Protein AF-A0A2W2DXK2-F1 (afdb_monomer)

Organism: NCBI:txid2070368

Mean predicted aligned error: 13.85 Å

Structure (mmCIF, N/CA/C/O backbone):
data_AF-A0A2W2DXK2-F1
#
_entry.id   AF-A0A2W2DXK2-F1
#
loop_
_atom_site.group_PDB
_atom_site.id
_atom_site.type_symbol
_atom_site.label_atom_id
_atom_site.label_alt_id
_atom_site.label_comp_id
_atom_site.label_asym_id
_atom_site.label_entity_id
_atom_site.label_seq_id
_atom_site.pdbx_PDB_ins_code
_atom_site.Cartn_x
_atom_site.Cartn_y
_atom_site.Cartn_z
_atom_site.occupancy
_atom_site.B_iso_or_equiv
_atom_site.auth_seq_id
_atom_site.auth_comp_id
_atom_site.auth_asym_id
_atom_site.auth_atom_id
_atom_site.pdbx_PDB_model_num
ATOM 1 N N . MET A 1 1 ? -18.469 -5.865 4.710 1.00 78.88 1 MET A N 1
ATOM 2 C CA . MET A 1 1 ? -17.989 -5.352 3.405 1.00 78.88 1 MET A CA 1
ATOM 3 C C . MET A 1 1 ? -17.773 -3.838 3.400 1.00 78.88 1 MET A C 1
ATOM 5 O O . MET A 1 1 ? -16.626 -3.450 3.273 1.00 78.88 1 MET A O 1
ATOM 9 N N . LYS A 1 2 ? -18.793 -2.983 3.604 1.00 86.19 2 LYS A N 1
ATOM 10 C CA . LYS A 1 2 ? -18.626 -1.506 3.572 1.00 86.19 2 LYS A CA 1
ATOM 11 C C . LYS A 1 2 ? -17.483 -0.969 4.450 1.00 86.19 2 LYS A C 1
ATOM 13 O O . LYS A 1 2 ? -16.726 -0.126 3.997 1.00 86.19 2 LYS A O 1
ATOM 18 N N . ALA A 1 3 ? -17.338 -1.491 5.671 1.00 87.50 3 ALA A N 1
ATOM 19 C CA . ALA A 1 3 ? -16.251 -1.097 6.571 1.00 87.50 3 ALA A CA 1
ATOM 20 C C . ALA A 1 3 ? -14.860 -1.428 6.002 1.00 87.50 3 ALA A C 1
ATOM 22 O O . ALA A 1 3 ? -13.977 -0.585 6.029 1.00 87.50 3 ALA A O 1
ATOM 23 N N . MET A 1 4 ? -14.683 -2.625 5.436 1.00 91.44 4 MET A N 1
ATOM 24 C CA . MET A 1 4 ? -13.404 -3.035 4.847 1.00 91.44 4 MET A CA 1
ATOM 25 C C . MET A 1 4 ? -13.065 -2.221 3.598 1.00 91.44 4 MET A C 1
ATOM 27 O O . MET A 1 4 ? -11.918 -1.841 3.432 1.00 91.44 4 MET A O 1
ATOM 31 N N . VAL A 1 5 ? -14.061 -1.878 2.773 1.00 90.38 5 VAL A N 1
ATOM 32 C CA . VAL A 1 5 ? -13.870 -0.967 1.630 1.00 90.38 5 VAL A CA 1
ATOM 33 C C . VAL A 1 5 ? -13.344 0.393 2.093 1.00 90.38 5 VAL A C 1
ATOM 35 O O . VAL A 1 5 ? -12.330 0.850 1.581 1.00 90.38 5 VAL A O 1
ATOM 38 N N . ALA A 1 6 ? -13.969 0.990 3.113 1.00 90.19 6 ALA A N 1
ATOM 39 C CA . ALA A 1 6 ? -13.520 2.272 3.656 1.00 90.19 6 ALA A CA 1
ATOM 40 C C . ALA A 1 6 ? -12.084 2.209 4.209 1.00 90.19 6 ALA A C 1
ATOM 42 O O . ALA A 1 6 ? -11.334 3.174 4.096 1.00 90.19 6 ALA A O 1
ATOM 43 N N . LEU A 1 7 ? -11.683 1.071 4.789 1.00 91.25 7 LEU A N 1
ATOM 44 C CA . LEU A 1 7 ? -10.316 0.880 5.278 1.00 91.25 7 LEU A CA 1
ATOM 45 C C . LEU A 1 7 ? -9.295 0.826 4.137 1.00 91.25 7 LEU A C 1
ATOM 47 O O . LEU A 1 7 ? -8.224 1.407 4.282 1.00 91.25 7 LEU A O 1
ATOM 51 N N . VAL A 1 8 ? -9.611 0.177 3.011 1.00 90.44 8 VAL A N 1
ATOM 52 C CA . VAL A 1 8 ? -8.710 0.170 1.843 1.00 90.44 8 VAL A CA 1
ATOM 53 C C . VAL A 1 8 ? -8.607 1.549 1.224 1.00 90.44 8 VAL A C 1
ATOM 55 O O . VAL A 1 8 ? -7.510 1.985 0.907 1.00 90.44 8 VAL A O 1
ATOM 58 N N . GLU A 1 9 ? -9.722 2.265 1.093 1.00 88.81 9 GLU A N 1
ATOM 59 C CA . GLU A 1 9 ? -9.701 3.633 0.571 1.00 88.81 9 GLU A CA 1
ATOM 60 C C . GLU A 1 9 ? -8.833 4.550 1.431 1.00 88.81 9 GLU A C 1
ATOM 62 O O . GLU A 1 9 ? -8.005 5.280 0.897 1.00 88.81 9 GLU A O 1
ATOM 67 N N . ALA A 1 10 ? -8.962 4.453 2.756 1.00 89.44 10 ALA A N 1
ATOM 68 C CA . ALA A 1 10 ? -8.115 5.200 3.676 1.00 89.44 10 ALA A CA 1
ATOM 69 C C . ALA A 1 10 ? -6.639 4.780 3.577 1.00 89.44 10 ALA A C 1
ATOM 71 O O . ALA A 1 10 ? -5.751 5.621 3.686 1.00 89.44 10 ALA A O 1
ATOM 72 N N . PHE A 1 11 ? -6.352 3.490 3.375 1.00 88.12 11 PHE A N 1
ATOM 73 C CA . PHE A 1 11 ? -4.984 3.008 3.166 1.00 88.12 11 PHE A CA 1
ATOM 74 C C . PHE A 1 11 ? -4.378 3.580 1.884 1.00 88.12 11 PHE A C 1
ATOM 76 O O . PHE A 1 11 ? -3.260 4.089 1.900 1.00 88.12 11 PHE A O 1
ATOM 83 N N . GLU A 1 12 ? -5.132 3.545 0.792 1.00 85.12 12 GLU A N 1
ATOM 84 C CA . GLU A 1 12 ? -4.734 4.108 -0.494 1.00 85.12 12 GLU A CA 1
ATOM 85 C C . GLU A 1 12 ? -4.498 5.615 -0.392 1.00 85.12 12 GLU A C 1
ATOM 87 O O . GLU A 1 12 ? -3.461 6.100 -0.829 1.00 85.12 12 GLU A O 1
ATOM 92 N N . GLU A 1 13 ? -5.397 6.352 0.260 1.00 83.75 13 GLU A N 1
ATOM 93 C CA . GLU A 1 13 ? -5.249 7.793 0.478 1.00 83.75 13 GLU A CA 1
ATOM 94 C C . GLU A 1 13 ? -4.004 8.139 1.312 1.00 83.75 13 GLU A C 1
ATOM 96 O O . GLU A 1 13 ? -3.296 9.095 1.000 1.00 83.75 13 GLU A O 1
ATOM 101 N N . LEU A 1 14 ? -3.705 7.350 2.349 1.00 80.94 14 LEU A N 1
ATOM 102 C CA . LEU A 1 14 ? -2.564 7.595 3.235 1.00 80.94 14 LEU A CA 1
ATOM 103 C C . LEU A 1 14 ? -1.217 7.214 2.610 1.00 80.94 14 LEU A C 1
ATOM 105 O O . LEU A 1 14 ? -0.213 7.881 2.862 1.00 80.94 14 LEU A O 1
ATOM 109 N N . PHE A 1 15 ? -1.165 6.123 1.840 1.00 77.75 15 PHE A N 1
ATOM 110 C CA . PHE A 1 15 ? 0.101 5.527 1.400 1.00 77.75 15 PHE A CA 1
ATOM 111 C C . PHE A 1 15 ? 0.376 5.651 -0.098 1.00 77.75 15 PHE A C 1
ATOM 113 O O . PHE A 1 15 ? 1.537 5.510 -0.508 1.00 77.75 15 PHE A O 1
ATOM 120 N N . GLN A 1 16 ? -0.626 5.951 -0.929 1.00 71.94 16 GLN A N 1
ATOM 121 C CA . GLN A 1 16 ? -0.376 6.260 -2.330 1.00 71.94 16 GLN A CA 1
ATOM 122 C C . GLN A 1 16 ? -0.007 7.729 -2.507 1.00 71.94 16 GLN A C 1
ATOM 124 O O . GLN A 1 16 ? -0.836 8.635 -2.526 1.00 71.94 16 GLN A O 1
ATOM 129 N N . VAL A 1 17 ? 1.282 7.960 -2.744 1.00 61.88 17 VAL A N 1
ATOM 130 C CA . VAL A 1 17 ? 1.757 9.233 -3.283 1.00 61.88 17 VAL A CA 1
ATOM 131 C C . VAL A 1 17 ? 1.298 9.316 -4.735 1.00 61.88 17 VAL A C 1
ATOM 133 O O . VAL A 1 17 ? 1.930 8.733 -5.622 1.00 61.88 17 VAL A O 1
ATOM 136 N N . SER A 1 18 ? 0.191 10.021 -4.975 1.00 55.19 18 SER A N 1
ATOM 137 C CA . SER A 1 18 ? -0.296 10.253 -6.331 1.00 55.19 18 SER A CA 1
ATOM 138 C C . SER A 1 18 ? 0.810 10.912 -7.166 1.00 55.19 18 SER A C 1
ATOM 140 O O . SER A 1 18 ? 1.285 11.995 -6.817 1.00 55.19 18 SER A O 1
ATOM 142 N N . PRO A 1 19 ? 1.233 10.306 -8.290 1.00 50.72 19 PRO A N 1
ATOM 143 C CA . PRO A 1 19 ? 2.256 10.884 -9.162 1.00 50.72 19 PRO A CA 1
ATOM 144 C C . PRO A 1 19 ? 1.788 12.188 -9.829 1.00 50.72 19 PRO A C 1
ATOM 146 O O . PRO A 1 19 ? 2.614 12.949 -10.336 1.00 50.72 19 PRO A O 1
ATOM 149 N N . LEU A 1 20 ? 0.474 12.443 -9.832 1.00 51.69 20 LEU A N 1
ATOM 150 C CA . LEU A 1 20 ? -0.142 13.655 -10.371 1.00 51.69 20 LEU A CA 1
ATOM 151 C C . LEU A 1 20 ? -0.038 14.843 -9.407 1.00 51.69 20 LEU A C 1
ATOM 153 O O . LEU A 1 20 ? -0.058 15.988 -9.853 1.00 51.69 20 LEU A O 1
ATOM 157 N N . ASP A 1 21 ? 0.133 14.586 -8.111 1.00 56.03 21 ASP A N 1
ATOM 158 C CA . ASP A 1 21 ? 0.317 15.623 -7.101 1.00 56.03 21 ASP A CA 1
ATOM 159 C C . ASP A 1 21 ? 1.815 15.886 -6.886 1.00 56.03 21 ASP A C 1
ATOM 161 O O . ASP A 1 21 ? 2.441 15.442 -5.922 1.00 56.03 21 ASP A O 1
ATOM 165 N N . ARG A 1 22 ? 2.426 16.566 -7.865 1.00 52.00 22 ARG A N 1
ATOM 166 C CA . ARG A 1 22 ? 3.878 16.819 -7.908 1.00 52.00 22 ARG A CA 1
ATOM 167 C C . ARG A 1 22 ? 4.408 17.559 -6.678 1.00 52.00 22 ARG A C 1
ATOM 169 O O . ARG A 1 22 ? 5.544 17.295 -6.277 1.00 52.00 22 ARG A O 1
ATOM 176 N N . ASP A 1 23 ? 3.613 18.450 -6.093 1.00 54.62 23 ASP A N 1
ATOM 177 C CA . ASP A 1 23 ? 4.034 19.284 -4.966 1.00 54.62 23 ASP A CA 1
ATOM 178 C C . ASP A 1 23 ? 4.044 18.499 -3.649 1.00 54.62 23 ASP A C 1
ATOM 180 O O . ASP A 1 23 ? 5.006 18.614 -2.880 1.00 54.62 23 ASP A O 1
ATOM 184 N N . ASN A 1 24 ? 3.054 17.628 -3.418 1.00 54.84 24 ASN A N 1
ATOM 185 C CA . ASN A 1 24 ? 3.071 16.703 -2.280 1.00 54.84 24 ASN A CA 1
ATOM 186 C C . ASN A 1 24 ? 4.053 15.545 -2.492 1.00 54.84 24 ASN A C 1
ATOM 188 O O . ASN A 1 24 ? 4.746 15.133 -1.557 1.00 54.84 24 ASN A O 1
ATOM 192 N N . ALA A 1 25 ? 4.216 15.077 -3.732 1.00 54.78 25 ALA A N 1
ATOM 193 C CA . ALA A 1 25 ? 5.178 14.033 -4.055 1.00 54.78 25 ALA A CA 1
ATOM 194 C C . ALA A 1 25 ? 6.623 14.450 -3.752 1.00 54.78 25 ALA A C 1
ATOM 196 O O . ALA A 1 25 ? 7.449 13.598 -3.454 1.00 54.78 25 ALA A O 1
ATOM 197 N N . LEU A 1 26 ? 6.987 15.733 -3.823 1.00 54.59 26 LEU A N 1
ATOM 198 C CA . LEU A 1 26 ? 8.343 16.195 -3.483 1.00 54.59 26 LEU A CA 1
ATOM 199 C C . LEU A 1 26 ? 8.630 16.246 -1.976 1.00 54.59 26 LEU A C 1
ATOM 201 O O . LEU A 1 26 ? 9.800 16.257 -1.604 1.00 54.59 26 LEU A O 1
ATOM 205 N N . LYS A 1 27 ? 7.599 16.260 -1.126 1.00 62.06 27 LYS A N 1
ATOM 206 C CA . LYS A 1 27 ? 7.730 16.451 0.330 1.00 62.06 27 LYS A CA 1
ATOM 207 C C . LYS A 1 27 ? 7.378 15.212 1.153 1.00 62.06 27 LYS A C 1
ATOM 209 O O . LYS A 1 27 ? 7.628 15.199 2.353 1.00 62.06 27 LYS A O 1
ATOM 214 N N . SER A 1 28 ? 6.801 14.188 0.529 1.00 69.81 28 SER A N 1
ATOM 215 C CA . SER A 1 28 ? 6.379 12.976 1.230 1.00 69.81 28 SER A CA 1
ATOM 216 C C . SER A 1 28 ? 7.566 12.142 1.717 1.00 69.81 28 SER A C 1
ATOM 218 O O . SER A 1 28 ? 8.479 11.825 0.950 1.00 69.81 28 SER A O 1
ATOM 220 N N . VAL A 1 29 ? 7.484 11.694 2.973 1.00 72.75 29 VAL A N 1
ATOM 221 C CA . VAL A 1 29 ? 8.394 10.706 3.585 1.00 72.75 29 VAL A CA 1
ATOM 222 C C . VAL A 1 29 ? 8.445 9.403 2.786 1.00 72.75 29 VAL A C 1
ATOM 224 O O . VAL A 1 29 ? 9.449 8.700 2.779 1.00 72.75 29 VAL A O 1
ATOM 227 N N . LEU A 1 30 ? 7.356 9.081 2.085 1.00 76.62 30 LEU A N 1
ATOM 228 C CA . LEU A 1 30 ? 7.179 7.827 1.358 1.00 76.62 30 LEU A CA 1
ATOM 229 C C . LEU A 1 30 ? 7.800 7.860 -0.048 1.00 76.62 30 LEU A C 1
ATOM 231 O O . LEU A 1 30 ? 7.693 6.893 -0.812 1.00 76.62 30 LEU A O 1
ATOM 235 N N . ARG A 1 31 ? 8.458 8.956 -0.439 1.00 72.56 31 ARG A N 1
ATOM 236 C CA . ARG A 1 31 ? 9.106 9.025 -1.747 1.00 72.56 31 ARG A CA 1
ATOM 237 C C . ARG A 1 31 ? 10.500 8.407 -1.725 1.00 72.56 31 ARG A C 1
ATOM 239 O O . ARG A 1 31 ? 11.453 8.974 -1.207 1.00 72.56 31 ARG A O 1
ATOM 246 N N . LEU A 1 32 ? 10.633 7.291 -2.436 1.00 70.75 32 LEU A N 1
ATOM 247 C CA . LEU A 1 32 ? 11.898 6.604 -2.696 1.00 70.75 32 LEU A CA 1
ATOM 248 C C . LEU A 1 32 ? 12.291 6.775 -4.171 1.00 70.75 32 LEU A C 1
ATOM 250 O O . LEU A 1 32 ? 12.232 5.835 -4.962 1.00 70.75 32 LEU A O 1
ATOM 254 N N . GLY A 1 33 ? 12.642 8.006 -4.553 1.00 69.38 33 GLY A N 1
ATOM 255 C CA . GLY A 1 33 ? 13.015 8.338 -5.933 1.00 69.38 33 GLY A CA 1
ATOM 256 C C . GLY A 1 33 ? 11.817 8.452 -6.891 1.00 69.38 33 GLY A C 1
ATOM 257 O O . GLY A 1 33 ? 10.723 8.837 -6.465 1.00 69.38 33 GLY A O 1
ATOM 258 N N . PRO A 1 34 ? 12.013 8.223 -8.204 1.00 69.00 34 PRO A N 1
ATOM 259 C CA . PRO A 1 34 ? 10.922 8.152 -9.173 1.00 69.00 34 PRO A CA 1
ATOM 260 C C . PRO A 1 34 ? 10.006 6.955 -8.876 1.00 69.00 34 PRO A C 1
ATOM 262 O O . PRO A 1 34 ? 10.475 5.823 -8.753 1.00 69.00 34 PRO A O 1
ATOM 265 N N . THR A 1 35 ? 8.698 7.199 -8.775 1.00 67.31 35 THR A N 1
ATOM 266 C CA . THR A 1 35 ? 7.702 6.126 -8.667 1.00 67.31 35 THR A CA 1
ATOM 267 C C . THR A 1 35 ? 7.481 5.513 -10.041 1.00 67.31 35 THR A C 1
ATOM 269 O O . THR A 1 35 ? 7.128 6.223 -10.983 1.00 67.31 35 THR A O 1
ATOM 272 N N . ILE A 1 36 ? 7.655 4.199 -10.148 1.00 67.31 36 ILE A N 1
ATOM 273 C CA . ILE A 1 36 ? 7.255 3.451 -11.337 1.00 67.31 36 ILE A CA 1
ATOM 274 C C . ILE A 1 36 ? 5.739 3.247 -11.245 1.00 67.31 36 ILE A C 1
ATOM 276 O O . ILE A 1 36 ? 5.258 2.557 -10.352 1.00 67.31 36 ILE A O 1
ATOM 280 N N . THR A 1 37 ? 4.979 3.909 -12.116 1.00 62.16 37 THR A N 1
ATOM 281 C CA . THR A 1 37 ? 3.503 3.918 -12.065 1.00 62.16 37 THR A CA 1
ATOM 282 C C . THR A 1 37 ? 2.871 2.760 -12.822 1.00 62.16 37 THR A C 1
ATOM 284 O O . THR A 1 37 ? 1.750 2.361 -12.534 1.00 62.16 37 THR A O 1
ATOM 287 N N . SER A 1 38 ? 3.580 2.235 -13.812 1.00 63.03 38 SER A N 1
ATOM 288 C CA . SER A 1 38 ? 3.139 1.112 -14.625 1.00 63.03 38 SER A CA 1
ATOM 289 C C . SER A 1 38 ? 4.369 0.382 -15.147 1.00 63.03 38 SER A C 1
ATOM 291 O O . SER A 1 38 ? 5.296 1.059 -15.613 1.00 63.03 38 SER A O 1
ATOM 293 N N . PRO A 1 39 ? 4.394 -0.960 -15.118 1.00 65.56 39 PRO A N 1
ATOM 294 C CA . PRO A 1 39 ? 5.440 -1.695 -15.801 1.00 65.56 39 PRO A CA 1
ATOM 295 C C . PRO A 1 39 ? 5.338 -1.395 -17.298 1.00 65.56 39 PRO A C 1
ATOM 297 O O . PRO A 1 39 ? 4.244 -1.383 -17.869 1.00 65.56 39 PRO A O 1
ATOM 300 N N . LEU A 1 40 ? 6.475 -1.111 -17.931 1.00 68.69 40 LEU A N 1
ATOM 301 C CA . LEU A 1 40 ? 6.518 -0.999 -19.384 1.00 68.69 40 LEU A CA 1
ATOM 302 C C . LEU A 1 40 ? 6.247 -2.379 -19.978 1.00 68.69 40 LEU A C 1
ATOM 304 O O . LEU A 1 40 ? 6.808 -3.377 -19.525 1.00 68.69 40 LEU A O 1
ATOM 308 N N . ARG A 1 41 ? 5.401 -2.441 -21.003 1.00 70.56 41 ARG A N 1
ATOM 309 C CA . ARG A 1 41 ? 5.134 -3.699 -21.705 1.00 70.56 41 ARG A CA 1
ATOM 310 C C . ARG A 1 41 ? 6.343 -4.077 -22.554 1.00 70.56 41 ARG A C 1
ATOM 312 O O . ARG A 1 41 ? 7.013 -3.200 -23.099 1.00 70.56 41 ARG A O 1
ATOM 319 N N . ASP A 1 42 ? 6.559 -5.373 -22.770 1.00 66.38 42 ASP A N 1
ATOM 320 C CA . ASP A 1 42 ? 7.682 -5.892 -23.568 1.00 66.38 42 ASP A CA 1
ATOM 321 C C . ASP A 1 42 ? 7.876 -5.157 -24.906 1.00 66.38 42 ASP A C 1
ATOM 323 O O . ASP A 1 42 ? 8.987 -4.780 -25.275 1.00 66.38 42 ASP A O 1
ATOM 327 N N . GLY A 1 43 ? 6.779 -4.894 -25.624 1.00 65.00 43 GLY A N 1
ATOM 328 C CA . GLY A 1 43 ? 6.813 -4.192 -26.909 1.00 65.00 43 GLY A CA 1
ATOM 329 C C . GLY A 1 43 ? 7.196 -2.709 -26.816 1.00 65.00 43 GLY A C 1
ATOM 330 O O . GLY A 1 43 ? 7.745 -2.161 -27.770 1.00 65.00 43 GLY A O 1
ATOM 331 N N . GLU A 1 44 ? 6.932 -2.055 -25.685 1.00 66.94 44 GLU A N 1
ATOM 332 C CA . GLU A 1 44 ? 7.326 -0.664 -25.427 1.00 66.94 44 GLU A CA 1
ATOM 333 C C . GLU A 1 44 ? 8.819 -0.587 -25.106 1.00 66.94 44 GLU A C 1
ATOM 335 O O . GLU A 1 44 ? 9.529 0.244 -25.670 1.00 66.94 44 GLU A O 1
ATOM 340 N N . ILE A 1 45 ? 9.312 -1.522 -24.289 1.00 69.38 45 ILE A N 1
ATOM 341 C CA . ILE A 1 45 ? 10.737 -1.662 -23.965 1.00 69.38 45 ILE A CA 1
ATOM 342 C C . ILE A 1 45 ? 11.537 -1.958 -25.240 1.00 69.38 45 ILE A C 1
ATOM 344 O O . ILE A 1 45 ? 12.531 -1.288 -25.520 1.00 69.38 45 ILE A O 1
ATOM 348 N N . ALA A 1 46 ? 11.071 -2.905 -26.060 1.00 66.75 46 ALA A N 1
ATOM 349 C CA . ALA A 1 46 ? 11.728 -3.264 -27.314 1.00 66.75 46 ALA A CA 1
ATOM 350 C C . ALA A 1 46 ? 11.814 -2.082 -28.297 1.00 66.75 46 ALA A C 1
ATOM 352 O O . ALA A 1 46 ? 12.832 -1.921 -28.966 1.00 66.75 46 ALA A O 1
ATOM 353 N N . ARG A 1 47 ? 10.784 -1.226 -28.358 1.00 68.19 47 ARG A N 1
ATOM 354 C CA . ARG A 1 47 ? 10.771 -0.022 -29.209 1.00 68.19 47 ARG A CA 1
ATOM 355 C C . ARG A 1 47 ? 11.738 1.066 -28.748 1.00 68.19 47 ARG A C 1
ATOM 357 O O . ARG A 1 47 ? 12.290 1.764 -29.590 1.00 68.19 47 ARG A O 1
ATOM 364 N N . VAL A 1 48 ? 11.925 1.232 -27.437 1.00 72.25 48 VAL A N 1
ATOM 365 C CA . VAL A 1 48 ? 12.883 2.208 -26.885 1.00 72.25 48 VAL A CA 1
ATOM 366 C C . VAL A 1 48 ? 14.319 1.730 -27.079 1.00 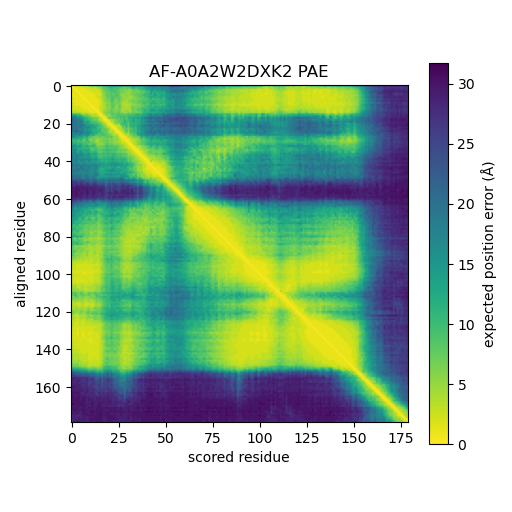72.25 48 VAL A C 1
ATOM 368 O O . VAL A 1 48 ? 15.189 2.526 -27.422 1.00 72.25 48 VAL A O 1
ATOM 371 N N . LEU A 1 49 ? 14.569 0.433 -26.884 1.00 70.31 49 LEU A N 1
ATOM 372 C CA . LEU A 1 49 ? 15.899 -0.149 -27.060 1.00 70.31 49 LEU A CA 1
ATOM 373 C C . LEU A 1 49 ? 16.323 -0.223 -28.534 1.00 70.31 49 LEU A C 1
ATOM 375 O O . LEU A 1 49 ? 17.520 -0.178 -28.814 1.00 70.31 49 LEU A O 1
ATOM 379 N N . TYR A 1 50 ? 15.364 -0.319 -29.462 1.00 69.25 50 TYR A N 1
ATOM 380 C CA . TYR A 1 50 ? 15.621 -0.470 -30.895 1.00 69.25 50 TYR A CA 1
ATOM 381 C C . TYR A 1 50 ? 14.672 0.417 -31.727 1.00 69.25 50 TYR A C 1
ATOM 383 O O . TYR A 1 50 ? 13.560 -0.007 -32.061 1.00 69.25 50 TYR A O 1
ATOM 391 N N . PRO A 1 51 ? 15.091 1.650 -32.073 1.00 63.66 51 PRO A N 1
ATOM 392 C CA . PRO A 1 51 ? 14.332 2.542 -32.942 1.00 63.66 51 PRO A CA 1
ATOM 393 C C . PRO A 1 51 ? 14.133 1.932 -34.343 1.00 63.66 51 PRO A C 1
ATOM 395 O O . PRO A 1 51 ? 14.993 1.199 -34.831 1.00 63.66 51 PRO A O 1
ATOM 398 N N . PRO A 1 52 ? 13.029 2.254 -35.038 1.00 60.12 52 PRO A N 1
ATOM 399 C CA . PRO A 1 52 ? 12.654 1.629 -36.311 1.00 60.12 52 PRO A CA 1
ATOM 400 C C . PRO A 1 52 ? 13.613 1.884 -37.491 1.00 60.12 52 PRO A C 1
ATOM 402 O O . PRO A 1 52 ? 13.420 1.291 -38.548 1.00 60.12 52 PRO A O 1
ATOM 405 N N . GLU A 1 53 ? 14.633 2.732 -37.344 1.00 61.16 53 GLU A N 1
ATOM 406 C CA . GLU A 1 53 ? 15.612 3.013 -38.406 1.00 61.16 53 GLU A CA 1
ATOM 407 C C . GLU A 1 53 ? 16.624 1.865 -38.615 1.00 61.16 53 GLU A C 1
ATOM 409 O O . GLU A 1 53 ? 17.185 1.730 -39.700 1.00 61.16 53 GLU A O 1
ATOM 414 N N . ASP A 1 54 ? 16.779 0.961 -37.640 1.00 57.53 54 ASP A N 1
ATOM 415 C CA . ASP A 1 54 ? 17.693 -0.193 -37.700 1.00 57.53 54 ASP A CA 1
ATOM 416 C C . ASP A 1 54 ? 17.036 -1.472 -38.292 1.00 57.53 54 ASP A C 1
ATOM 418 O O . ASP A 1 54 ? 17.237 -2.594 -37.814 1.00 57.53 54 ASP A O 1
ATOM 422 N N . ASP A 1 55 ? 16.257 -1.345 -39.377 1.00 53.03 55 ASP A N 1
ATOM 423 C CA . ASP A 1 55 ? 15.471 -2.440 -40.004 1.00 53.03 55 ASP A CA 1
ATOM 424 C C . ASP A 1 55 ? 16.332 -3.531 -40.706 1.00 53.03 55 ASP A C 1
ATOM 426 O O . ASP A 1 55 ? 15.824 -4.467 -41.328 1.00 53.03 55 ASP A O 1
ATOM 430 N N . HIS A 1 56 ? 17.665 -3.487 -40.588 1.00 51.25 56 HIS A N 1
ATOM 431 C CA . HIS A 1 56 ? 18.573 -4.438 -41.249 1.00 51.25 56 HIS A CA 1
ATOM 432 C C . HIS A 1 56 ? 18.869 -5.733 -40.470 1.00 51.25 56 HIS A C 1
ATOM 434 O O . HIS A 1 56 ? 19.573 -6.608 -40.981 1.00 51.25 56 HIS A O 1
ATOM 440 N N . ARG A 1 57 ? 18.328 -5.931 -39.260 1.00 53.56 57 ARG A N 1
ATOM 441 C CA . ARG A 1 57 ? 18.602 -7.137 -38.446 1.00 53.56 57 ARG A CA 1
ATOM 442 C C . ARG A 1 57 ? 17.343 -7.862 -37.965 1.00 53.56 57 ARG A C 1
ATOM 444 O O . ARG A 1 57 ? 17.217 -8.207 -36.796 1.00 53.56 57 ARG A O 1
ATOM 451 N N . ARG A 1 58 ? 16.457 -8.253 -38.885 1.00 53.72 58 ARG A N 1
ATOM 452 C CA . ARG A 1 58 ? 15.321 -9.170 -38.611 1.00 53.72 58 ARG A CA 1
ATOM 453 C C . ARG A 1 58 ? 15.718 -10.623 -38.252 1.00 53.72 58 ARG A C 1
ATOM 455 O O . ARG A 1 58 ? 14.948 -11.549 -38.480 1.00 53.72 58 ARG A O 1
ATOM 462 N N . ARG A 1 59 ? 16.916 -10.865 -37.701 1.00 51.09 59 ARG A N 1
ATOM 463 C CA . ARG A 1 59 ? 17.420 -12.209 -37.331 1.00 51.09 59 ARG A CA 1
ATOM 464 C C . ARG A 1 59 ? 17.785 -12.385 -35.850 1.00 51.09 59 ARG A C 1
ATOM 466 O O . ARG A 1 59 ? 18.211 -13.467 -35.468 1.00 51.09 59 ARG A O 1
ATOM 473 N N . THR A 1 60 ? 17.575 -11.382 -34.999 1.00 53.75 60 THR A N 1
ATOM 474 C CA . THR A 1 60 ? 17.876 -11.438 -33.549 1.00 53.75 60 THR A CA 1
ATOM 475 C C . THR A 1 60 ? 16.628 -11.433 -32.654 1.00 53.75 60 THR A C 1
ATOM 477 O O . THR A 1 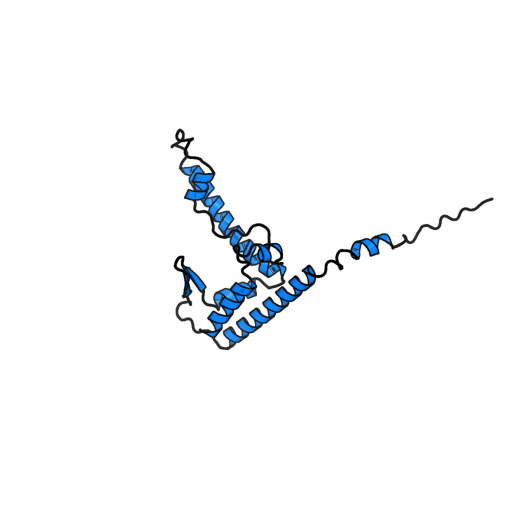60 ? 16.711 -11.100 -31.478 1.00 53.75 60 THR A O 1
ATOM 480 N N . GLY A 1 61 ? 15.469 -11.849 -33.180 1.00 55.44 61 GLY A N 1
ATOM 481 C CA . GLY A 1 61 ? 14.172 -11.771 -32.487 1.00 55.44 61 GLY A CA 1
ATOM 482 C C . GLY A 1 61 ? 14.078 -12.488 -31.130 1.00 55.44 61 GLY A C 1
ATOM 483 O O . GLY A 1 61 ? 13.260 -12.094 -30.311 1.00 55.44 61 GLY A O 1
ATOM 484 N N . GLY A 1 62 ? 14.928 -13.485 -30.853 1.00 60.84 62 GLY A N 1
ATOM 485 C CA . GLY A 1 62 ? 14.913 -14.211 -29.573 1.00 60.84 62 GLY A CA 1
ATOM 486 C C . GLY A 1 62 ? 15.524 -13.433 -28.401 1.00 60.84 62 GLY A C 1
ATOM 487 O O . GLY A 1 62 ? 14.881 -13.255 -27.374 1.00 60.84 62 GLY A O 1
ATOM 488 N N . ARG A 1 63 ? 16.748 -12.911 -28.565 1.00 61.97 63 ARG A N 1
ATOM 489 C CA . ARG A 1 63 ? 17.479 -12.207 -27.488 1.00 61.97 63 ARG A CA 1
ATOM 490 C C . ARG A 1 63 ? 16.842 -10.876 -27.092 1.00 61.97 63 ARG A C 1
ATOM 492 O O . ARG A 1 63 ? 16.925 -10.470 -25.940 1.00 61.97 63 ARG A O 1
ATOM 499 N N . HIS A 1 64 ? 16.208 -10.205 -28.049 1.00 65.50 64 HIS A N 1
ATOM 500 C CA . HIS A 1 64 ? 15.543 -8.922 -27.816 1.00 65.50 64 HIS A CA 1
ATOM 501 C C . HIS A 1 64 ? 14.265 -9.078 -27.001 1.00 65.50 64 HIS A C 1
ATOM 503 O O . HIS A 1 64 ? 13.997 -8.273 -26.115 1.00 65.50 64 HIS A O 1
ATOM 509 N N . HIS A 1 65 ? 13.516 -10.146 -27.271 1.00 67.81 65 HIS A N 1
ATOM 510 C CA . HIS A 1 65 ? 12.331 -10.496 -26.502 1.00 67.81 65 HIS A CA 1
ATOM 511 C C . HIS A 1 65 ? 12.689 -10.915 -25.068 1.00 67.81 65 HIS A C 1
ATOM 513 O O . HIS A 1 65 ? 12.030 -10.511 -24.114 1.00 67.81 65 HIS A O 1
ATOM 519 N N . GLU A 1 66 ? 13.781 -11.662 -24.910 1.00 71.25 66 GLU A N 1
ATOM 520 C CA . GLU A 1 66 ? 14.288 -12.074 -23.601 1.00 71.25 66 GLU A CA 1
ATOM 521 C C . GLU A 1 66 ? 14.716 -10.869 -22.744 1.00 71.25 66 GLU A C 1
ATOM 523 O O . GLU A 1 66 ? 14.338 -10.776 -21.579 1.00 71.25 66 GLU A O 1
ATOM 528 N N . LEU A 1 67 ? 15.427 -9.893 -23.325 1.00 72.62 67 LEU A N 1
ATOM 529 C CA . LEU A 1 67 ? 15.812 -8.669 -22.614 1.00 72.62 67 LEU A CA 1
ATOM 530 C C . LEU A 1 67 ? 14.593 -7.825 -22.213 1.00 72.62 67 LEU A C 1
ATOM 532 O O . LEU A 1 67 ? 14.557 -7.301 -21.100 1.00 72.62 67 LEU A O 1
ATOM 536 N N . SER A 1 68 ? 13.581 -7.707 -23.082 1.00 72.31 68 SER A N 1
ATOM 537 C CA . SER A 1 68 ? 12.354 -6.982 -22.733 1.00 72.31 68 SER A CA 1
ATOM 538 C C . SER A 1 68 ? 11.597 -7.648 -21.582 1.00 72.31 68 SER A C 1
ATOM 540 O O . SER A 1 68 ? 11.212 -6.952 -20.647 1.00 72.31 68 SER A O 1
ATOM 542 N N . GLN A 1 69 ? 11.490 -8.983 -21.586 1.00 74.56 69 GLN A N 1
ATOM 543 C CA . GLN A 1 69 ? 10.865 -9.742 -20.497 1.00 74.56 69 GLN A CA 1
ATOM 544 C C . GLN A 1 69 ? 11.628 -9.595 -19.178 1.00 74.56 69 GLN A C 1
ATOM 546 O O . GLN A 1 69 ? 11.021 -9.454 -18.115 1.00 74.56 69 GLN A O 1
ATOM 551 N N . GLN A 1 70 ? 12.964 -9.608 -19.230 1.00 76.25 70 GLN A N 1
ATOM 552 C CA . GLN A 1 70 ? 13.800 -9.395 -18.049 1.00 76.25 70 GLN A CA 1
ATOM 553 C C . GLN A 1 70 ? 13.581 -7.999 -17.463 1.00 76.25 70 GLN A C 1
ATOM 555 O O . GLN A 1 70 ? 13.417 -7.866 -16.252 1.00 76.25 70 GLN A O 1
ATOM 560 N N . ILE A 1 71 ? 13.526 -6.963 -18.303 1.00 80.06 71 ILE A N 1
ATOM 561 C CA . ILE A 1 71 ? 13.270 -5.592 -17.849 1.00 80.06 71 ILE A CA 1
ATOM 562 C C . ILE A 1 71 ? 11.856 -5.466 -17.273 1.00 80.06 71 ILE A C 1
ATOM 564 O O . ILE A 1 71 ? 11.705 -4.865 -16.209 1.00 80.06 71 ILE A O 1
ATOM 568 N N . ALA A 1 72 ? 10.839 -6.053 -17.909 1.00 74.38 72 ALA A N 1
ATOM 569 C CA . ALA A 1 72 ? 9.478 -6.076 -17.376 1.00 74.38 72 ALA A CA 1
ATOM 570 C C . ALA A 1 72 ? 9.433 -6.751 -15.992 1.00 74.38 72 ALA A C 1
ATOM 572 O O . ALA A 1 72 ? 8.956 -6.152 -15.030 1.00 74.38 72 ALA A O 1
ATOM 573 N N . SER A 1 73 ? 10.055 -7.926 -15.858 1.00 77.50 73 SER A N 1
ATOM 574 C CA . SER A 1 73 ? 10.117 -8.681 -14.597 1.00 77.50 73 SER A CA 1
ATOM 575 C C . SER A 1 73 ? 10.839 -7.909 -13.487 1.00 77.50 73 SER A C 1
ATOM 577 O O . SER A 1 73 ? 10.364 -7.832 -12.356 1.00 77.50 73 SER A O 1
ATOM 579 N N . VAL A 1 74 ? 11.986 -7.291 -13.797 1.00 82.56 74 VAL A N 1
ATOM 580 C CA . VAL A 1 74 ? 12.715 -6.442 -12.840 1.00 82.56 74 VAL A CA 1
ATOM 581 C C . VAL A 1 74 ? 11.867 -5.239 -12.436 1.00 82.56 74 VAL A C 1
ATOM 583 O O . VAL A 1 74 ? 11.850 -4.873 -11.265 1.00 82.56 74 VAL A O 1
ATOM 586 N N . THR A 1 75 ? 11.136 -4.644 -13.377 1.00 78.62 75 THR A N 1
ATOM 587 C CA . THR A 1 75 ? 10.264 -3.495 -13.110 1.00 78.62 75 THR A CA 1
ATOM 588 C C . THR A 1 75 ? 9.141 -3.863 -12.140 1.00 78.62 75 THR A C 1
ATOM 590 O O . THR A 1 75 ? 8.917 -3.132 -11.177 1.00 78.62 75 THR A O 1
ATOM 593 N N . GLU A 1 76 ? 8.492 -5.014 -12.324 1.00 77.31 76 GLU A N 1
ATOM 594 C CA . GLU A 1 76 ? 7.464 -5.525 -11.404 1.00 77.31 76 GLU A CA 1
ATOM 595 C C . GLU A 1 76 ? 8.021 -5.776 -9.995 1.00 77.31 76 GLU A C 1
ATOM 597 O O . GLU A 1 76 ? 7.430 -5.342 -9.002 1.00 77.31 76 GLU A O 1
ATOM 602 N N . ILE A 1 77 ? 9.198 -6.404 -9.896 1.00 80.62 77 ILE A N 1
ATOM 603 C CA . ILE A 1 77 ? 9.872 -6.644 -8.611 1.00 80.62 77 ILE A CA 1
ATOM 604 C C . ILE A 1 77 ? 10.206 -5.318 -7.923 1.00 80.62 77 ILE A C 1
ATOM 606 O O . ILE A 1 77 ? 9.970 -5.166 -6.725 1.00 80.62 77 ILE A O 1
ATOM 610 N N . VAL A 1 78 ? 10.739 -4.343 -8.664 1.00 80.94 78 VAL A N 1
ATOM 611 C CA . VAL A 1 78 ? 11.081 -3.026 -8.116 1.00 80.94 78 VAL A CA 1
ATOM 612 C C . VAL A 1 78 ? 9.826 -2.282 -7.663 1.00 80.94 78 VAL A C 1
ATOM 614 O O . VAL A 1 78 ? 9.863 -1.670 -6.599 1.00 80.94 78 VAL A O 1
ATOM 617 N N . MET A 1 79 ? 8.709 -2.364 -8.392 1.00 76.31 79 MET A N 1
ATOM 618 C CA . MET A 1 79 ? 7.432 -1.778 -7.962 1.00 76.31 79 MET A CA 1
ATOM 619 C C . MET A 1 79 ? 6.959 -2.370 -6.628 1.00 76.31 79 MET A C 1
ATOM 621 O O . MET A 1 79 ? 6.654 -1.622 -5.695 1.00 76.31 79 MET A O 1
ATOM 625 N N . ALA A 1 80 ? 6.965 -3.700 -6.504 1.00 76.25 80 ALA A N 1
ATOM 626 C CA . ALA A 1 80 ? 6.606 -4.379 -5.260 1.00 76.25 80 ALA A CA 1
ATOM 627 C C . ALA A 1 80 ? 7.562 -4.009 -4.111 1.00 76.25 80 ALA A C 1
ATOM 629 O O . ALA A 1 80 ? 7.126 -3.725 -2.993 1.00 76.25 80 ALA A O 1
ATOM 630 N N . LEU A 1 81 ? 8.867 -3.934 -4.392 1.00 80.00 81 LEU A N 1
ATOM 631 C CA . LEU A 1 81 ? 9.879 -3.552 -3.411 1.00 80.00 81 LEU A CA 1
ATOM 632 C C . LEU A 1 81 ? 9.731 -2.092 -2.974 1.00 80.00 81 LEU A C 1
ATOM 634 O O . LEU A 1 81 ? 9.879 -1.801 -1.790 1.00 80.00 81 LEU A O 1
ATOM 638 N N . GLN A 1 82 ? 9.410 -1.171 -3.886 1.00 79.19 82 GLN A N 1
ATOM 639 C CA . GLN A 1 82 ? 9.140 0.227 -3.548 1.00 79.19 82 GLN A CA 1
ATOM 640 C C . GLN A 1 82 ? 7.942 0.330 -2.598 1.00 79.19 82 GLN A C 1
ATOM 642 O O . GLN A 1 82 ? 8.036 1.028 -1.589 1.00 79.19 82 GLN A O 1
ATOM 647 N N . ALA A 1 83 ? 6.854 -0.401 -2.859 1.00 75.56 83 ALA A N 1
ATOM 648 C CA . ALA A 1 83 ? 5.696 -0.446 -1.965 1.00 75.56 83 ALA A CA 1
ATOM 649 C C . ALA A 1 83 ? 6.058 -1.008 -0.575 1.00 75.56 83 ALA A C 1
ATOM 651 O O . ALA A 1 83 ? 5.765 -0.384 0.445 1.00 75.56 83 ALA A O 1
ATOM 652 N N . ALA A 1 84 ? 6.774 -2.134 -0.523 1.00 77.88 84 ALA A N 1
ATOM 653 C CA . ALA A 1 84 ? 7.208 -2.748 0.733 1.00 77.88 84 ALA A CA 1
ATOM 654 C C . ALA A 1 84 ? 8.184 -1.862 1.531 1.00 77.88 84 ALA A C 1
ATOM 656 O O . ALA A 1 84 ? 8.096 -1.757 2.759 1.00 77.88 84 ALA A O 1
ATOM 657 N N . THR A 1 85 ? 9.103 -1.188 0.838 1.00 81.25 85 THR A N 1
ATOM 658 C CA . THR A 1 85 ? 10.110 -0.325 1.468 1.00 81.25 85 THR A CA 1
ATOM 659 C C . THR A 1 85 ? 9.463 0.917 2.072 1.00 81.25 85 THR A C 1
ATOM 661 O O . THR A 1 85 ? 9.858 1.323 3.160 1.00 81.25 85 THR A O 1
ATOM 664 N N . ARG A 1 86 ? 8.430 1.490 1.435 1.00 82.88 86 ARG A N 1
ATOM 665 C CA . ARG A 1 86 ? 7.667 2.628 1.987 1.00 82.88 86 ARG A CA 1
ATOM 666 C C . ARG A 1 86 ? 7.063 2.314 3.349 1.00 82.88 86 ARG A C 1
ATOM 668 O O . ARG A 1 86 ? 7.190 3.110 4.272 1.00 82.88 86 ARG A O 1
ATOM 675 N N . LEU A 1 87 ? 6.450 1.142 3.473 1.00 83.00 87 LEU A N 1
ATOM 676 C CA . LEU A 1 87 ? 5.832 0.695 4.721 1.00 83.00 87 LEU A CA 1
ATOM 677 C C . LEU A 1 87 ? 6.893 0.388 5.783 1.00 83.00 87 LEU A C 1
ATOM 679 O O . LEU A 1 87 ? 6.785 0.830 6.924 1.00 83.00 87 LEU A O 1
ATOM 683 N N . THR A 1 88 ? 7.977 -0.278 5.387 1.00 83.19 88 THR A N 1
ATOM 684 C CA . THR A 1 88 ? 9.096 -0.562 6.297 1.00 83.19 88 THR A CA 1
ATOM 685 C C . THR A 1 88 ? 9.764 0.720 6.807 1.00 83.19 88 THR A C 1
ATOM 687 O O . THR A 1 88 ? 10.139 0.789 7.975 1.00 83.19 88 THR A O 1
ATOM 690 N N . LEU A 1 89 ? 9.884 1.758 5.970 1.00 83.06 89 LEU A N 1
ATOM 691 C CA . LEU A 1 89 ? 10.525 3.029 6.328 1.00 83.06 89 LEU A CA 1
ATOM 692 C C . LEU A 1 89 ? 9.821 3.732 7.495 1.00 83.06 89 LEU A C 1
ATOM 694 O O . LEU A 1 89 ? 10.478 4.297 8.364 1.00 83.06 89 LEU A O 1
ATOM 698 N N . ILE A 1 90 ? 8.492 3.657 7.545 1.00 85.69 90 ILE A N 1
ATOM 699 C CA . ILE A 1 90 ? 7.693 4.195 8.654 1.00 85.69 90 ILE A CA 1
ATOM 700 C C . ILE A 1 90 ? 7.556 3.198 9.818 1.00 85.69 90 ILE A C 1
ATOM 702 O O . ILE A 1 90 ? 6.843 3.453 10.785 1.00 85.69 90 ILE A O 1
ATOM 706 N N . GLY A 1 91 ? 8.240 2.054 9.763 1.00 85.94 91 GLY A N 1
ATOM 707 C CA . GLY A 1 91 ? 8.200 1.031 10.806 1.00 85.94 91 GLY A CA 1
ATOM 708 C C . GLY A 1 91 ? 6.897 0.231 10.842 1.00 85.94 91 GLY A C 1
ATOM 709 O O . GLY A 1 91 ? 6.542 -0.301 11.895 1.00 85.94 91 GLY A O 1
ATOM 710 N N . VAL A 1 92 ? 6.170 0.156 9.723 1.00 89.12 92 VAL A N 1
ATOM 711 C CA . VAL A 1 92 ? 5.054 -0.781 9.557 1.00 89.12 92 VAL A CA 1
ATOM 712 C C . VAL A 1 92 ? 5.620 -2.142 9.159 1.00 89.12 92 VAL A C 1
ATOM 714 O O . VAL A 1 92 ? 6.389 -2.256 8.206 1.00 89.12 92 VAL A O 1
ATOM 717 N N . ASP A 1 93 ? 5.233 -3.181 9.899 1.00 88.44 93 ASP A N 1
ATOM 718 C CA . ASP A 1 93 ? 5.606 -4.560 9.591 1.00 88.44 93 ASP A CA 1
ATOM 719 C C . ASP A 1 93 ? 4.976 -5.001 8.261 1.00 88.44 93 ASP A C 1
ATOM 721 O O . ASP A 1 93 ? 3.756 -4.934 8.074 1.00 88.44 93 ASP A O 1
ATOM 725 N N . PHE A 1 94 ? 5.815 -5.484 7.344 1.00 84.50 94 PHE A N 1
ATOM 726 C CA . PHE A 1 94 ? 5.383 -5.993 6.049 1.00 84.50 94 PHE A CA 1
ATOM 727 C C . PHE A 1 94 ? 4.413 -7.173 6.184 1.00 84.50 94 PHE A C 1
ATOM 729 O O . PHE A 1 94 ? 3.452 -7.253 5.423 1.00 84.50 94 PHE A O 1
ATOM 736 N N . ALA A 1 95 ? 4.606 -8.063 7.164 1.00 89.50 95 ALA A N 1
ATOM 737 C CA . ALA A 1 95 ? 3.699 -9.193 7.366 1.00 89.50 95 ALA A CA 1
ATOM 738 C C . ALA A 1 95 ? 2.293 -8.718 7.769 1.00 89.50 95 ALA A C 1
ATOM 740 O O . ALA A 1 95 ? 1.290 -9.257 7.292 1.00 89.50 95 ALA A O 1
ATOM 741 N N . ALA A 1 96 ? 2.216 -7.669 8.593 1.00 90.81 96 ALA A N 1
ATOM 742 C CA . ALA A 1 96 ? 0.956 -7.020 8.930 1.00 90.81 96 ALA A CA 1
ATOM 743 C C . ALA A 1 96 ? 0.333 -6.351 7.694 1.00 90.81 96 ALA A C 1
ATOM 745 O O . ALA A 1 96 ? -0.828 -6.600 7.391 1.00 90.81 96 ALA A O 1
ATOM 746 N N . ALA A 1 97 ? 1.097 -5.587 6.915 1.00 88.81 97 ALA A N 1
ATOM 747 C CA . ALA A 1 97 ? 0.573 -4.976 5.693 1.00 88.81 97 ALA A CA 1
ATOM 748 C C . ALA A 1 97 ? 0.057 -6.010 4.676 1.00 88.81 97 ALA A C 1
ATOM 750 O O . ALA A 1 97 ? -1.018 -5.844 4.104 1.00 88.81 97 ALA A O 1
ATOM 751 N N . HIS A 1 98 ? 0.775 -7.119 4.502 1.00 88.75 98 HIS A N 1
ATOM 752 C CA . HIS A 1 98 ? 0.345 -8.214 3.638 1.00 88.75 98 HIS A CA 1
ATOM 753 C C . HIS A 1 98 ? -0.953 -8.860 4.141 1.00 88.75 98 HIS A C 1
ATOM 755 O O . HIS A 1 98 ? -1.875 -9.100 3.365 1.00 88.75 98 HIS A O 1
ATOM 761 N N . ARG A 1 99 ? -1.066 -9.103 5.455 1.00 91.75 99 ARG A N 1
ATOM 762 C CA . ARG A 1 99 ? -2.307 -9.611 6.057 1.00 91.75 99 ARG A CA 1
ATOM 763 C C . ARG A 1 99 ? -3.475 -8.646 5.851 1.00 91.75 99 ARG A C 1
ATOM 765 O O . ARG A 1 99 ? -4.582 -9.105 5.594 1.00 91.75 99 ARG A O 1
ATOM 772 N N . PHE A 1 100 ? -3.239 -7.339 5.946 1.00 92.06 100 PHE A N 1
ATOM 773 C CA . PHE A 1 100 ? -4.257 -6.333 5.652 1.00 92.06 100 PHE A CA 1
ATOM 774 C C . PHE A 1 100 ? -4.752 -6.443 4.206 1.00 92.06 100 PHE A C 1
ATOM 776 O O . PHE A 1 100 ? -5.961 -6.520 3.999 1.00 92.06 100 PHE A O 1
ATOM 783 N N . GLY A 1 101 ? -3.841 -6.560 3.235 1.00 89.19 101 GLY A N 1
ATOM 784 C CA . GLY A 1 101 ? -4.191 -6.811 1.832 1.00 89.19 101 GLY A CA 1
ATOM 785 C C . GLY A 1 101 ? -5.056 -8.063 1.644 1.00 89.19 101 GLY A C 1
ATOM 786 O O . GLY A 1 101 ? -6.095 -7.999 1.009 1.00 89.19 101 GLY A O 1
ATOM 787 N N . LEU A 1 102 ? -4.707 -9.184 2.287 1.00 89.81 102 LEU A N 1
ATOM 788 C CA . LEU A 1 102 ? -5.497 -10.424 2.197 1.00 89.81 102 LEU A CA 1
ATOM 789 C C . LEU A 1 102 ? -6.902 -10.331 2.819 1.00 89.81 102 LEU A C 1
ATOM 791 O O . LEU A 1 102 ? -7.816 -11.038 2.397 1.00 89.81 102 LEU A O 1
ATOM 795 N N . LEU A 1 103 ? -7.068 -9.521 3.867 1.00 92.19 103 LEU A N 1
ATOM 796 C CA . LEU A 1 103 ? -8.341 -9.373 4.581 1.00 92.19 103 LEU A CA 1
ATOM 797 C C . LEU A 1 103 ? -9.270 -8.346 3.941 1.00 92.19 103 LEU A C 1
ATOM 799 O O . LEU A 1 103 ? -10.450 -8.275 4.303 1.00 92.19 103 LEU A O 1
ATOM 803 N N . THR A 1 104 ? -8.760 -7.539 3.021 1.00 91.31 104 THR A N 1
ATOM 804 C CA . THR A 1 104 ? -9.498 -6.435 2.433 1.00 91.31 104 THR A CA 1
ATOM 805 C C . THR A 1 104 ? -9.795 -6.672 0.951 1.00 91.31 104 THR A C 1
ATOM 807 O O . THR A 1 104 ? -9.162 -7.515 0.325 1.00 91.31 104 THR A O 1
ATOM 810 N N . PRO A 1 105 ? -10.831 -6.026 0.385 1.00 90.56 105 PRO A N 1
ATOM 811 C CA . PRO A 1 105 ? -11.120 -6.153 -1.039 1.00 90.56 105 PRO A CA 1
ATOM 812 C C . PRO A 1 105 ? -10.058 -5.457 -1.893 1.00 90.56 105 PRO A C 1
ATOM 814 O O . PRO A 1 105 ? -9.620 -4.360 -1.552 1.00 90.56 105 PRO A O 1
ATOM 817 N N . ASP A 1 106 ? -9.752 -6.036 -3.049 1.00 87.56 106 ASP A N 1
ATOM 818 C CA . ASP A 1 106 ? -8.915 -5.398 -4.061 1.00 87.56 106 ASP A CA 1
ATOM 819 C C . ASP A 1 106 ? -9.661 -4.227 -4.718 1.00 87.56 106 ASP A C 1
ATOM 821 O O . ASP A 1 106 ? -10.889 -4.266 -4.880 1.00 87.56 106 ASP A O 1
ATOM 825 N N . ILE A 1 107 ? -8.913 -3.199 -5.127 1.00 85.62 107 ILE A N 1
ATOM 826 C CA . ILE A 1 107 ? -9.427 -2.042 -5.867 1.00 85.62 107 ILE A CA 1
ATOM 827 C C . ILE A 1 107 ? -8.915 -2.094 -7.306 1.00 85.62 107 ILE A C 1
ATOM 829 O O . ILE A 1 107 ? -7.714 -2.048 -7.551 1.00 85.62 107 ILE A O 1
ATOM 833 N N . ASP A 1 108 ? -9.852 -2.128 -8.251 1.00 82.25 108 ASP A N 1
ATOM 834 C CA . ASP A 1 108 ? -9.598 -1.997 -9.683 1.00 82.25 108 ASP A CA 1
ATOM 835 C C . ASP A 1 108 ? -10.065 -0.603 -10.148 1.00 82.25 108 ASP A C 1
ATOM 837 O O . ASP A 1 108 ? -11.268 -0.313 -10.173 1.00 82.25 108 ASP A O 1
ATOM 841 N N . ASP A 1 109 ? -9.124 0.257 -10.548 1.00 80.25 109 ASP A N 1
ATOM 842 C CA . ASP A 1 109 ? -9.412 1.562 -11.154 1.00 80.25 109 ASP A CA 1
ATOM 843 C C . ASP A 1 109 ? -9.409 1.462 -12.690 1.00 80.25 109 ASP A C 1
ATOM 845 O O . ASP A 1 109 ? -8.403 1.142 -13.326 1.00 80.25 109 ASP A O 1
ATOM 849 N N . TYR A 1 110 ? -10.554 1.748 -13.314 1.00 79.19 110 TYR A N 1
ATOM 850 C CA . TYR A 1 110 ? -10.717 1.697 -14.766 1.00 79.19 110 TYR A CA 1
ATOM 851 C C . TYR A 1 110 ? -10.482 3.062 -15.423 1.00 79.19 110 TYR A C 1
ATOM 853 O O . TYR A 1 110 ? -10.806 4.115 -14.878 1.00 79.19 110 TYR A O 1
ATOM 861 N N . ILE A 1 111 ? -10.030 3.041 -16.684 1.00 75.62 111 ILE A N 1
ATOM 862 C CA . ILE A 1 111 ? -9.750 4.239 -17.506 1.00 75.62 111 ILE A CA 1
ATOM 863 C C . ILE A 1 111 ? -10.970 5.172 -17.637 1.00 75.62 111 ILE A C 1
ATOM 865 O O . ILE A 1 111 ? -10.825 6.378 -17.808 1.00 75.62 111 ILE A O 1
ATOM 869 N N . ASN A 1 112 ? -12.187 4.637 -17.535 1.00 81.62 112 ASN A N 1
ATOM 870 C CA . ASN A 1 112 ? -13.426 5.420 -17.571 1.00 81.62 112 ASN A CA 1
ATOM 871 C C . ASN A 1 112 ? -13.765 6.108 -16.232 1.00 81.62 112 ASN A C 1
ATOM 873 O O . ASN A 1 112 ? -14.883 6.598 -16.075 1.00 81.62 112 ASN A O 1
ATOM 877 N N . GLY A 1 113 ? -12.844 6.105 -15.265 1.00 74.88 113 GLY A N 1
ATOM 878 C CA . GLY A 1 113 ? -13.034 6.677 -13.934 1.00 74.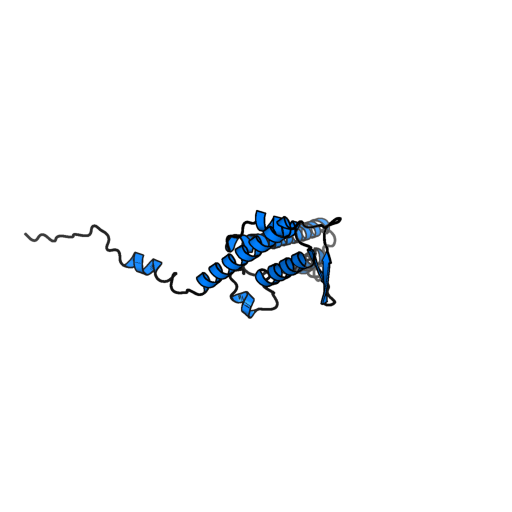88 113 GLY A CA 1
ATOM 879 C C . GLY A 1 113 ? -13.941 5.848 -13.026 1.00 74.88 113 GLY A C 1
ATOM 880 O O . GLY A 1 113 ? -14.326 6.317 -11.958 1.00 74.88 113 GLY A O 1
ATOM 881 N N . ARG A 1 114 ? -14.324 4.629 -13.432 1.00 82.81 114 ARG A N 1
ATOM 882 C CA . ARG A 1 114 ? -15.047 3.713 -12.549 1.00 82.81 114 ARG A CA 1
ATOM 883 C C . ARG A 1 114 ? -14.057 2.997 -11.645 1.00 82.81 114 ARG A C 1
ATOM 885 O O . ARG A 1 114 ? -13.078 2.439 -12.128 1.00 82.81 114 ARG A O 1
ATOM 892 N N . ARG A 1 115 ? -14.388 2.948 -10.361 1.00 83.44 115 ARG A N 1
ATOM 893 C CA . ARG A 1 115 ? -13.706 2.135 -9.359 1.00 83.44 115 ARG A CA 1
ATOM 894 C C . ARG A 1 115 ? -14.546 0.898 -9.058 1.00 83.44 115 ARG A C 1
ATOM 896 O O . ARG A 1 115 ? -15.758 1.011 -8.850 1.00 83.44 115 ARG A O 1
ATOM 903 N N . GLN A 1 116 ? -13.930 -0.277 -9.074 1.00 87.50 116 GLN A N 1
ATOM 904 C CA . GLN A 1 116 ? -14.569 -1.539 -8.711 1.00 87.50 116 GLN A CA 1
ATOM 905 C C . GLN A 1 116 ? -13.834 -2.165 -7.533 1.00 87.50 116 GLN A C 1
ATOM 907 O O . GLN A 1 116 ? -12.611 -2.188 -7.502 1.00 87.50 116 GLN A O 1
ATOM 912 N N . TYR A 1 117 ? -14.597 -2.711 -6.591 1.00 88.75 117 TYR A N 1
ATOM 913 C CA . TYR A 1 117 ? -14.054 -3.455 -5.461 1.00 88.75 117 TYR A CA 1
ATOM 914 C C . TYR A 1 117 ? -14.291 -4.937 -5.703 1.00 88.75 117 TYR A C 1
ATOM 916 O O . TYR A 1 117 ? -15.432 -5.350 -5.949 1.00 88.75 117 TYR A O 1
ATOM 924 N N . ARG A 1 118 ? -13.23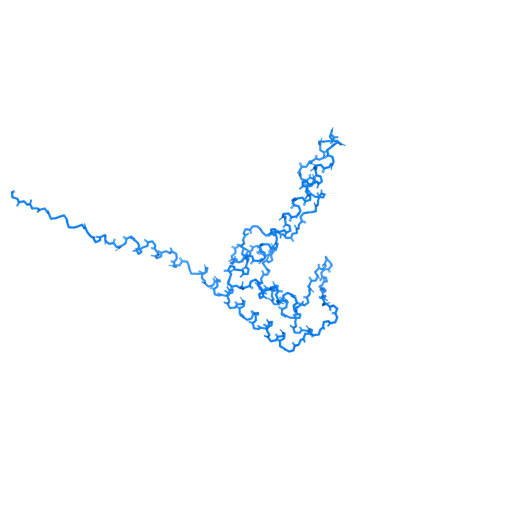0 -5.735 -5.632 1.00 88.19 118 ARG A N 1
ATOM 925 C CA . ARG A 1 118 ? -13.297 -7.182 -5.803 1.00 88.19 118 ARG A CA 1
ATOM 926 C C . ARG A 1 118 ? -12.938 -7.852 -4.491 1.00 88.19 118 ARG A C 1
ATOM 928 O O . ARG A 1 118 ? -11.825 -7.743 -4.000 1.00 88.19 118 ARG A O 1
ATOM 935 N N . ALA A 1 119 ? -13.909 -8.543 -3.914 1.00 87.06 119 ALA A N 1
ATOM 936 C CA . ALA A 1 119 ? -13.666 -9.372 -2.749 1.00 87.06 119 ALA A CA 1
ATOM 937 C C . ALA A 1 119 ? -13.389 -10.825 -3.184 1.00 87.06 119 ALA A C 1
ATOM 939 O O . ALA A 1 119 ? -13.931 -11.251 -4.210 1.00 87.06 119 ALA A O 1
ATOM 940 N N . PRO A 1 120 ? -12.603 -11.594 -2.409 1.00 82.44 120 PRO A N 1
ATOM 941 C CA . PRO A 1 120 ? -12.432 -13.028 -2.620 1.00 82.44 120 PRO A CA 1
ATOM 942 C C . PRO A 1 120 ? -13.763 -13.793 -2.660 1.00 82.44 120 PRO A C 1
ATOM 944 O O . PRO A 1 120 ? -14.783 -13.358 -2.115 1.00 82.44 120 PRO A O 1
ATOM 947 N N . GLU A 1 121 ? -13.759 -14.975 -3.273 1.00 81.81 121 GLU A N 1
ATOM 948 C CA . GLU A 1 121 ? -14.923 -15.861 -3.245 1.00 81.81 121 GLU A CA 1
ATOM 949 C C . GLU A 1 121 ? -15.238 -16.269 -1.793 1.00 81.81 121 GLU A C 1
ATOM 951 O O . GLU A 1 121 ? -14.337 -16.589 -1.019 1.00 81.81 121 GLU A O 1
ATOM 956 N N . ASN A 1 122 ? -16.517 -16.228 -1.403 1.00 86.44 122 ASN A N 1
ATOM 957 C CA . ASN A 1 122 ? -16.980 -16.446 -0.021 1.00 86.44 122 ASN A CA 1
ATOM 958 C C . ASN A 1 122 ? -16.467 -15.427 1.015 1.00 86.44 122 ASN A C 1
ATOM 960 O O . ASN A 1 122 ? -16.350 -15.740 2.200 1.00 86.44 122 ASN A O 1
ATOM 964 N N . TYR A 1 123 ? -16.193 -14.189 0.597 1.00 89.75 123 TYR A N 1
ATOM 965 C CA . TYR A 1 123 ? -15.733 -13.141 1.503 1.00 89.75 123 TYR A CA 1
ATOM 966 C C . TYR A 1 123 ? -16.757 -12.777 2.592 1.00 89.75 123 TYR A C 1
ATOM 968 O O . TYR A 1 123 ? -17.741 -12.068 2.355 1.00 89.75 123 TYR A O 1
ATOM 976 N N . ALA A 1 124 ? -16.473 -13.220 3.814 1.00 89.69 124 ALA A N 1
ATOM 977 C CA . ALA A 1 124 ? -17.243 -12.933 5.017 1.00 89.69 124 ALA A CA 1
ATOM 978 C C . ALA A 1 124 ? -16.287 -12.576 6.174 1.00 89.69 124 ALA A C 1
ATOM 980 O O . ALA A 1 124 ? -16.021 -13.424 7.025 1.00 89.69 124 ALA A O 1
ATOM 981 N N . PRO A 1 125 ? -15.735 -11.345 6.203 1.00 90.62 125 PRO A N 1
ATOM 982 C CA . PRO A 1 125 ? -14.809 -10.933 7.252 1.00 90.62 125 PRO A CA 1
ATOM 983 C C . PRO A 1 125 ? -15.503 -10.954 8.614 1.00 90.62 125 PRO A C 1
ATOM 985 O O . PRO A 1 125 ? -16.631 -10.466 8.758 1.00 90.62 125 PRO A O 1
ATOM 988 N N . THR A 1 126 ? -14.820 -11.505 9.611 1.00 94.50 126 THR A N 1
ATOM 989 C CA . THR A 1 126 ? -15.324 -11.571 10.981 1.00 94.50 126 THR A CA 1
ATOM 990 C C . THR A 1 126 ? -15.214 -10.204 11.670 1.00 94.50 126 THR A C 1
ATOM 992 O O . THR A 1 126 ? -14.471 -9.327 11.216 1.00 94.50 126 THR A O 1
ATOM 995 N N . PRO A 1 127 ? -15.925 -9.980 12.791 1.00 94.19 127 PRO A N 1
ATOM 996 C CA . PRO A 1 127 ? -15.739 -8.769 13.591 1.00 94.19 127 PRO A CA 1
ATOM 997 C C . PRO A 1 127 ? -14.292 -8.579 14.069 1.00 94.19 127 PRO A C 1
ATOM 999 O O . PRO A 1 127 ? -13.820 -7.446 14.154 1.00 94.19 127 PRO A O 1
ATOM 1002 N N . GLU A 1 128 ? -13.583 -9.675 14.343 1.00 95.50 128 GLU A N 1
ATOM 1003 C CA . GLU A 1 128 ? -12.175 -9.662 14.748 1.00 95.50 128 G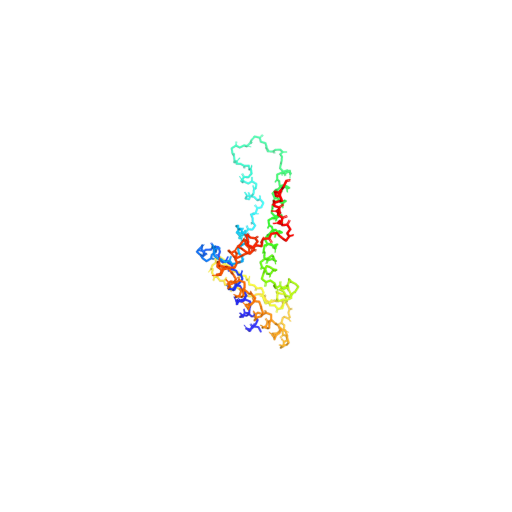LU A CA 1
ATOM 1004 C C . GLU A 1 128 ? -11.266 -9.199 13.606 1.00 95.50 128 GLU A C 1
ATOM 1006 O O . GLU A 1 128 ? -10.380 -8.377 13.837 1.00 95.50 128 GLU A O 1
ATOM 1011 N N . ASP A 1 129 ? -11.531 -9.637 12.369 1.00 94.31 129 ASP A N 1
ATOM 1012 C CA . ASP A 1 129 ? -10.789 -9.175 11.188 1.00 94.31 129 ASP A CA 1
ATOM 1013 C C . ASP A 1 129 ? -10.954 -7.667 10.991 1.00 94.31 129 ASP A C 1
ATOM 1015 O O . ASP A 1 129 ? -9.978 -6.955 10.762 1.00 94.31 129 ASP A O 1
ATOM 1019 N N . VAL A 1 130 ? -12.185 -7.159 11.131 1.00 94.19 130 VAL A N 1
ATOM 1020 C CA . VAL A 1 130 ? -12.462 -5.719 11.025 1.00 94.19 130 VAL A CA 1
ATOM 1021 C C . VAL A 1 130 ? -11.731 -4.949 12.125 1.00 94.19 130 VAL A C 1
ATOM 1023 O O . VAL A 1 130 ? -11.083 -3.945 11.838 1.00 94.19 130 VAL A O 1
ATOM 1026 N N . ALA A 1 131 ? -11.803 -5.414 13.375 1.00 96.06 131 ALA A N 1
ATOM 1027 C CA . ALA A 1 131 ? -11.130 -4.768 14.499 1.00 96.06 131 ALA A CA 1
ATOM 1028 C C . ALA A 1 131 ? -9.605 -4.739 14.312 1.00 96.06 131 ALA A C 1
ATOM 1030 O O . ALA A 1 131 ? -8.973 -3.704 14.537 1.00 96.06 131 ALA A O 1
ATOM 1031 N N . TRP A 1 132 ? -9.027 -5.845 13.841 1.00 96.88 132 TRP A N 1
ATOM 1032 C CA . TRP A 1 132 ? -7.604 -5.941 13.544 1.00 96.88 132 TRP A CA 1
ATOM 1033 C C . TRP A 1 132 ? -7.196 -4.980 12.417 1.00 96.88 132 TRP A C 1
ATOM 10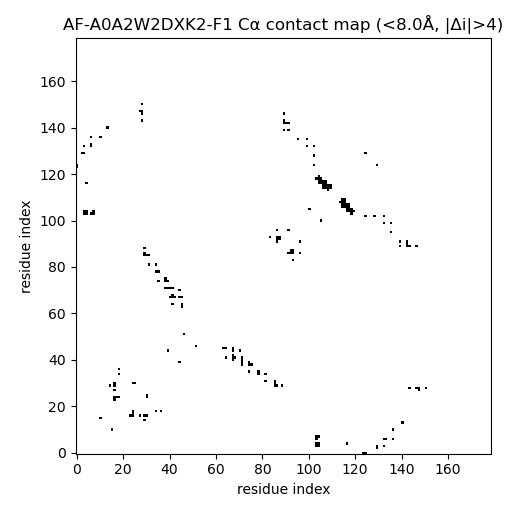35 O O . TRP A 1 132 ? -6.240 -4.222 12.587 1.00 96.88 132 TRP A O 1
ATOM 1045 N N . CYS A 1 133 ? -7.945 -4.933 11.308 1.00 95.25 133 CYS A N 1
ATOM 1046 C CA . CYS A 1 133 ? -7.681 -4.005 10.204 1.00 95.25 133 CYS A CA 1
ATOM 1047 C C . CYS A 1 133 ? -7.784 -2.537 10.654 1.00 95.25 133 CYS A C 1
ATOM 1049 O O . CYS A 1 133 ? -6.942 -1.722 10.280 1.00 95.25 133 CYS A O 1
ATOM 1051 N N . CYS A 1 134 ? -8.757 -2.195 11.504 1.00 94.81 134 CYS A N 1
ATOM 1052 C CA . CYS A 1 134 ? -8.858 -0.862 12.104 1.00 94.81 134 CYS A CA 1
ATOM 1053 C C . CYS A 1 134 ?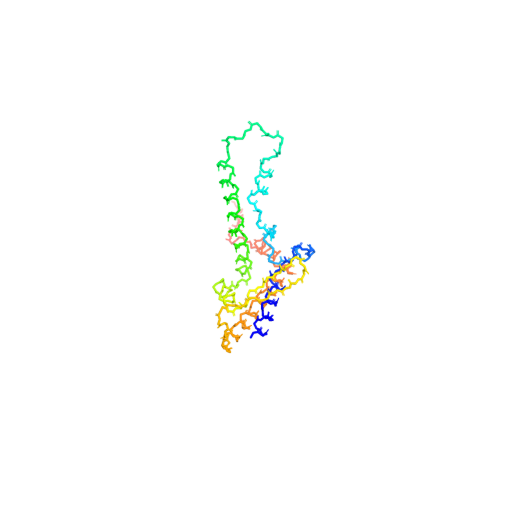 -7.627 -0.523 12.959 1.00 94.81 134 CYS A C 1
ATOM 1055 O O . CYS A 1 134 ? -7.054 0.557 12.818 1.00 94.81 134 CYS A O 1
ATOM 1057 N N . GLN A 1 135 ? -7.196 -1.436 13.834 1.00 95.69 135 GLN A N 1
ATOM 1058 C CA . GLN A 1 135 ? -6.028 -1.222 14.691 1.00 95.69 135 GLN A CA 1
ATOM 1059 C C . GLN A 1 135 ? -4.740 -1.075 13.874 1.00 95.69 135 GLN A C 1
ATOM 1061 O O . GLN A 1 135 ? -3.904 -0.219 14.182 1.00 95.69 135 GLN A O 1
ATOM 1066 N N . PHE A 1 136 ? -4.590 -1.882 12.823 1.00 94.75 136 PHE A N 1
ATOM 1067 C CA . PHE A 1 136 ? -3.501 -1.755 11.864 1.00 94.75 136 PHE A CA 1
ATOM 1068 C C . PHE A 1 136 ? -3.489 -0.358 11.233 1.00 94.75 136 PHE A C 1
ATOM 1070 O O . PHE A 1 136 ? -2.469 0.323 11.308 1.00 94.75 136 PHE A O 1
ATOM 1077 N N . MET A 1 137 ? -4.627 0.106 10.706 1.00 94.00 137 MET A N 1
ATOM 1078 C CA . MET A 1 137 ? -4.746 1.423 10.072 1.00 94.00 137 MET A CA 1
ATOM 1079 C C . MET A 1 137 ? -4.394 2.574 11.014 1.00 94.00 137 MET A C 1
ATOM 1081 O O . MET A 1 137 ? -3.634 3.464 10.640 1.00 94.00 137 MET A O 1
ATOM 1085 N N . VAL A 1 138 ? -4.888 2.533 12.255 1.00 93.88 138 VAL A N 1
ATOM 1086 C CA . VAL A 1 138 ? -4.545 3.524 13.289 1.00 93.88 138 VAL A CA 1
ATOM 1087 C C . VAL A 1 138 ? -3.048 3.505 13.598 1.00 93.88 138 VAL A C 1
ATOM 1089 O O . VAL A 1 138 ? -2.422 4.549 13.754 1.00 93.88 138 VAL A O 1
ATOM 1092 N N . THR A 1 139 ? -2.445 2.321 13.680 1.00 93.19 139 THR A N 1
ATOM 1093 C CA . THR A 1 139 ? -1.009 2.200 13.956 1.00 93.19 139 THR A CA 1
ATOM 1094 C C . THR A 1 139 ? -0.183 2.750 12.797 1.00 93.19 139 THR A C 1
ATOM 1096 O O . THR A 1 139 ? 0.763 3.503 13.018 1.00 93.19 139 THR A O 1
ATOM 1099 N N . ALA A 1 140 ? -0.550 2.401 11.564 1.00 90.88 140 ALA A N 1
ATOM 1100 C CA . ALA A 1 140 ? 0.139 2.837 10.360 1.00 90.88 140 ALA A CA 1
ATOM 1101 C C . ALA A 1 140 ? 0.045 4.362 10.168 1.00 90.88 140 ALA A C 1
ATOM 1103 O O . ALA A 1 140 ? 1.055 4.993 9.858 1.00 90.88 140 ALA A O 1
ATOM 1104 N N . SER A 1 141 ? -1.118 4.971 10.429 1.00 90.69 141 SER A N 1
ATOM 1105 C CA . SER A 1 141 ? -1.287 6.427 10.342 1.00 90.69 141 SER A CA 1
ATOM 1106 C C . SER A 1 141 ? -0.471 7.171 11.401 1.00 90.69 141 SER A C 1
ATOM 1108 O O . SER A 1 141 ? 0.232 8.120 11.068 1.00 90.69 141 SER A O 1
ATOM 1110 N N . LEU A 1 142 ? -0.460 6.701 12.655 1.00 91.88 142 LEU A N 1
ATOM 1111 C CA . LEU A 1 142 ? 0.368 7.293 13.714 1.00 91.88 142 LEU A CA 1
ATOM 1112 C C . LEU A 1 142 ? 1.863 7.222 13.387 1.00 91.88 142 LEU A C 1
ATOM 1114 O O . LEU A 1 142 ? 2.609 8.166 13.652 1.00 91.88 142 LEU A O 1
ATOM 1118 N N . ARG A 1 143 ? 2.307 6.104 12.807 1.00 90.00 143 ARG A N 1
ATOM 1119 C CA . ARG A 1 143 ? 3.689 5.922 12.353 1.00 90.00 143 ARG A CA 1
ATOM 1120 C C . ARG A 1 143 ? 4.050 6.879 11.222 1.00 90.00 143 ARG A C 1
ATOM 1122 O O . ARG A 1 143 ? 5.111 7.495 11.285 1.00 90.00 143 ARG A O 1
ATOM 1129 N N . LEU A 1 144 ? 3.163 7.037 10.241 1.00 87.94 144 LEU A N 1
ATOM 1130 C CA . LEU A 1 144 ? 3.335 7.998 9.156 1.00 87.94 144 LEU A CA 1
ATOM 1131 C C . LEU A 1 144 ? 3.433 9.430 9.698 1.00 87.94 144 LEU A C 1
ATOM 1133 O O . LEU A 1 144 ? 4.414 10.111 9.415 1.00 87.94 144 LEU A O 1
ATOM 1137 N N . SER A 1 145 ? 2.498 9.849 10.556 1.00 87.94 145 SER A N 1
ATOM 1138 C CA . SER A 1 145 ? 2.520 11.185 11.164 1.00 87.94 145 SER A CA 1
ATOM 1139 C C . SER A 1 145 ? 3.775 11.432 12.006 1.00 87.94 145 SER A C 1
ATOM 1141 O O . SER A 1 145 ? 4.335 12.526 11.980 1.00 87.94 145 SER A O 1
ATOM 1143 N N . ALA A 1 146 ? 4.260 10.423 12.738 1.00 85.94 146 ALA A N 1
ATOM 1144 C CA . ALA A 1 146 ? 5.512 10.532 13.484 1.00 85.94 146 ALA A CA 1
ATOM 1145 C C . ALA A 1 146 ? 6.723 10.711 12.552 1.00 85.94 146 ALA A C 1
ATOM 1147 O O . ALA A 1 146 ? 7.611 11.511 12.847 1.00 85.94 146 ALA A O 1
ATOM 1148 N N . ALA A 1 147 ? 6.755 9.994 11.427 1.00 84.50 147 ALA A N 1
ATOM 1149 C CA . ALA A 1 147 ? 7.818 10.115 10.436 1.00 84.50 147 ALA A CA 1
ATOM 1150 C C . ALA A 1 147 ? 7.778 11.477 9.714 1.00 84.50 147 ALA A C 1
ATOM 1152 O O . ALA A 1 147 ? 8.818 12.097 9.495 1.00 84.50 147 ALA A O 1
ATOM 1153 N N . GLU A 1 148 ? 6.583 11.989 9.406 1.00 83.31 148 GLU A N 1
ATOM 1154 C CA . GLU A 1 148 ? 6.384 13.331 8.843 1.00 83.31 148 GLU A CA 1
ATOM 1155 C C . GLU A 1 148 ? 6.851 14.431 9.799 1.00 83.31 148 GLU A C 1
ATOM 1157 O O . GLU A 1 148 ? 7.562 15.348 9.386 1.00 83.31 148 GLU A O 1
ATOM 1162 N N . ALA A 1 149 ? 6.518 14.314 11.087 1.00 83.06 149 ALA A N 1
ATOM 1163 C CA . ALA A 1 149 ? 6.953 15.263 12.108 1.00 83.06 149 ALA A CA 1
ATOM 1164 C C . ALA A 1 149 ? 8.487 15.321 12.233 1.00 83.06 149 ALA A C 1
ATOM 1166 O O . ALA A 1 149 ? 9.046 16.404 12.390 1.00 83.06 149 ALA A O 1
ATOM 1167 N N . GLN A 1 150 ? 9.179 14.182 12.108 1.00 79.38 150 GLN A N 1
ATOM 1168 C CA . GLN A 1 150 ? 10.648 14.137 12.106 1.00 79.38 150 GLN A CA 1
ATOM 1169 C C . GLN A 1 150 ? 11.257 14.844 10.888 1.00 79.38 150 GLN A C 1
ATOM 1171 O O . GLN A 1 150 ? 12.297 15.486 11.008 1.00 79.38 150 GLN A O 1
ATOM 1176 N N . LEU A 1 151 ? 10.609 14.764 9.723 1.00 73.50 151 LEU A N 1
ATOM 1177 C CA . LEU A 1 151 ? 11.045 15.461 8.509 1.00 73.50 151 LEU A CA 1
ATOM 1178 C C . LEU A 1 151 ? 10.827 16.978 8.572 1.00 73.50 151 LEU A C 1
ATOM 1180 O O . LEU A 1 151 ? 11.583 17.728 7.955 1.00 73.50 151 LEU A O 1
ATOM 1184 N N . GLN A 1 152 ? 9.826 17.433 9.328 1.00 66.69 152 GLN A N 1
ATOM 1185 C CA . GLN A 1 152 ? 9.549 18.855 9.548 1.00 66.69 152 GLN A CA 1
ATOM 1186 C C . GLN A 1 152 ? 10.425 19.510 10.625 1.00 66.69 152 GLN A C 1
ATOM 1188 O O . GLN A 1 152 ? 10.342 20.728 10.786 1.00 66.69 152 GLN A O 1
ATOM 1193 N N . ASP A 1 153 ? 11.272 18.754 11.332 1.00 57.03 153 ASP A N 1
ATOM 1194 C CA . ASP A 1 153 ? 12.232 19.284 12.307 1.00 57.03 153 ASP A CA 1
ATOM 1195 C C . ASP A 1 153 ? 13.649 19.396 11.693 1.00 57.03 153 ASP A C 1
ATOM 1197 O O . ASP A 1 153 ? 14.489 18.504 11.859 1.00 57.03 153 ASP A O 1
ATOM 1201 N N . PRO A 1 154 ? 13.980 20.496 10.983 1.00 54.16 154 PRO A N 1
ATOM 1202 C CA . PRO A 1 154 ? 15.308 20.704 10.405 1.00 54.16 154 PRO A CA 1
ATOM 1203 C C . PRO A 1 154 ? 16.412 20.934 11.458 1.00 54.16 154 PRO A C 1
ATOM 1205 O O . PRO A 1 154 ? 17.584 21.081 11.091 1.00 54.16 154 PRO A O 1
ATOM 1208 N N . TYR A 1 155 ? 16.085 20.973 12.757 1.00 54.50 155 TYR A N 1
ATOM 1209 C CA . TYR A 1 155 ? 17.023 21.348 13.818 1.00 54.50 155 TYR A CA 1
ATOM 1210 C C . TYR A 1 155 ? 17.667 20.170 14.566 1.00 54.50 155 TYR A C 1
ATOM 1212 O O . TYR A 1 155 ? 18.652 20.377 15.280 1.00 54.50 155 TYR A O 1
ATOM 1220 N N . GLN A 1 156 ? 17.218 18.926 14.365 1.00 51.88 156 GLN A N 1
ATOM 1221 C CA . GLN A 1 156 ? 17.874 17.763 14.991 1.00 51.88 156 GLN A CA 1
ATOM 1222 C C . GLN A 1 156 ? 19.132 17.298 14.246 1.00 51.88 156 GLN A C 1
ATOM 1224 O O . GLN A 1 156 ? 20.095 16.856 14.873 1.00 51.88 156 GLN A O 1
ATOM 1229 N N . GLY A 1 157 ? 19.199 17.489 12.924 1.00 46.41 157 GLY A N 1
ATOM 1230 C CA . GLY A 1 157 ? 20.396 17.182 12.128 1.00 46.41 157 GLY A CA 1
ATOM 1231 C C . GLY A 1 157 ? 21.543 18.186 12.306 1.00 46.41 157 GLY A C 1
ATOM 1232 O O . GLY A 1 157 ? 22.685 17.876 11.977 1.00 46.41 157 GLY A O 1
ATOM 1233 N N . THR A 1 158 ? 21.261 19.381 12.837 1.00 47.53 158 THR A N 1
ATOM 1234 C CA . THR A 1 158 ? 22.227 20.482 13.020 1.00 47.53 158 THR A CA 1
ATOM 1235 C C . THR A 1 158 ? 22.935 20.466 14.384 1.00 47.53 158 THR A C 1
ATOM 1237 O O . THR A 1 158 ? 23.924 21.170 14.581 1.00 47.53 158 THR A O 1
ATOM 1240 N N . GLN A 1 159 ? 22.460 19.671 15.348 1.00 47.47 159 GLN A N 1
ATOM 1241 C CA . GLN A 1 159 ? 23.054 19.604 16.692 1.00 47.47 159 GLN A CA 1
ATOM 1242 C C . GLN A 1 159 ? 24.119 18.507 16.828 1.00 47.47 159 GLN A C 1
ATOM 1244 O O . GLN A 1 159 ? 25.076 18.690 17.577 1.00 47.47 159 GLN A O 1
ATOM 1249 N N . ILE A 1 160 ? 24.036 17.415 16.056 1.00 50.84 160 ILE A N 1
ATOM 1250 C CA . ILE A 1 160 ? 24.940 16.259 16.219 1.00 50.84 160 ILE A CA 1
ATOM 1251 C C . ILE A 1 160 ? 26.404 16.642 15.932 1.00 50.84 160 ILE A C 1
ATOM 1253 O O . ILE A 1 160 ? 27.310 16.243 16.662 1.00 50.84 160 ILE A O 1
ATOM 1257 N N . TRP A 1 161 ? 26.662 17.491 14.933 1.00 46.19 161 TRP A N 1
ATOM 1258 C CA . TRP A 1 161 ? 28.020 17.969 14.637 1.00 46.19 161 TRP A CA 1
ATOM 1259 C C . TRP A 1 161 ? 28.492 19.110 15.548 1.00 46.19 161 TRP A C 1
ATOM 1261 O O . TRP A 1 161 ? 29.698 19.272 15.736 1.00 46.19 161 TRP A O 1
ATOM 1271 N N . LYS A 1 162 ? 27.584 19.864 16.185 1.00 44.75 162 LYS A N 1
ATOM 1272 C CA . LYS A 1 162 ? 27.961 20.875 17.191 1.00 44.75 162 LYS A CA 1
ATOM 1273 C C . LYS A 1 162 ? 28.417 20.239 18.502 1.00 44.75 162 LYS A C 1
ATOM 1275 O O . LYS A 1 162 ? 29.342 20.759 19.124 1.00 44.75 162 LYS A O 1
ATOM 1280 N N . THR A 1 163 ? 27.846 19.097 18.888 1.00 49.97 163 THR A N 1
ATOM 1281 C CA . THR A 1 163 ? 28.258 18.374 20.103 1.00 49.97 163 THR A CA 1
ATOM 1282 C C . THR A 1 163 ? 29.590 17.634 19.929 1.00 49.97 163 THR A C 1
ATOM 1284 O O . THR A 1 163 ? 30.327 17.471 20.899 1.00 49.97 163 THR A O 1
ATOM 1287 N N . ILE A 1 164 ? 29.957 17.240 18.702 1.00 50.44 164 ILE A N 1
ATOM 1288 C CA . ILE A 1 164 ? 31.276 16.640 18.418 1.00 50.44 164 ILE A CA 1
ATOM 1289 C C . ILE A 1 164 ? 32.377 17.715 18.385 1.00 50.44 164 ILE A C 1
ATOM 1291 O O . ILE A 1 164 ? 33.479 17.474 18.868 1.00 50.44 164 ILE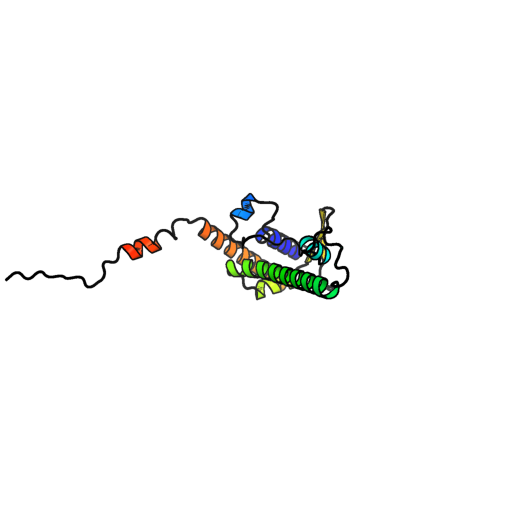 A O 1
ATOM 1295 N N . ALA A 1 165 ? 32.077 18.927 17.907 1.00 50.19 165 ALA A N 1
ATOM 1296 C CA . ALA A 1 165 ? 33.049 20.020 17.820 1.00 50.19 165 ALA A CA 1
ATOM 1297 C C . ALA A 1 165 ? 33.371 20.719 19.163 1.00 50.19 165 ALA A C 1
ATOM 1299 O O . ALA A 1 165 ? 34.240 21.586 19.196 1.00 50.19 165 ALA A O 1
ATOM 1300 N N . THR A 1 166 ? 32.696 20.374 20.268 1.00 50.56 166 THR A N 1
ATOM 1301 C CA . THR A 1 166 ? 32.892 21.024 21.585 1.00 50.56 166 THR A CA 1
ATOM 1302 C C . THR A 1 166 ? 33.258 20.078 22.729 1.00 50.56 166 THR A C 1
ATOM 1304 O O . THR A 1 166 ? 33.260 20.498 23.885 1.00 50.56 166 THR A O 1
ATOM 1307 N N . ARG A 1 167 ? 33.659 18.830 22.452 1.00 38.84 167 ARG A N 1
ATOM 1308 C CA . ARG A 1 167 ? 34.420 18.064 23.450 1.00 38.84 167 ARG A CA 1
ATOM 1309 C C . ARG A 1 167 ? 35.905 18.418 23.324 1.00 38.84 167 ARG A C 1
ATOM 1311 O O . ARG A 1 167 ? 36.522 17.991 22.349 1.00 38.84 167 ARG A O 1
ATOM 1318 N N . PRO A 1 168 ? 36.512 19.152 24.275 1.00 44.47 168 PRO A N 1
ATOM 1319 C CA . PRO A 1 168 ? 37.963 19.147 24.377 1.00 44.47 168 PRO A CA 1
ATOM 1320 C C . PRO A 1 168 ? 38.402 17.702 24.646 1.00 44.47 168 PRO A C 1
ATOM 1322 O O . PRO A 1 168 ? 37.849 17.033 25.523 1.00 44.47 168 PRO A O 1
ATOM 1325 N N . SER A 1 169 ? 39.359 17.203 23.860 1.00 47.34 169 SER A N 1
ATOM 1326 C CA . SER A 1 169 ? 40.020 15.925 24.129 1.00 47.34 169 SER A CA 1
ATOM 1327 C C . SER A 1 169 ? 40.505 15.898 25.582 1.00 47.34 169 SER A C 1
ATOM 1329 O O . SER A 1 169 ? 41.222 16.818 25.988 1.00 47.34 169 SER A O 1
ATOM 1331 N N . PRO A 1 170 ? 40.168 14.870 26.377 1.00 47.25 170 PRO A N 1
ATOM 1332 C CA . PRO A 1 170 ? 40.768 14.693 27.687 1.00 47.25 170 PRO A CA 1
ATOM 1333 C C . PRO A 1 170 ? 42.213 14.228 27.471 1.00 47.25 170 PRO A C 1
ATOM 1335 O O . PRO A 1 170 ? 42.451 13.050 27.222 1.00 47.25 170 PRO A O 1
ATOM 1338 N N . GLY A 1 171 ? 43.171 15.161 27.485 1.00 50.84 171 GLY A N 1
ATOM 1339 C CA . GLY A 1 171 ? 44.595 14.808 27.415 1.00 50.84 171 GLY A CA 1
ATOM 1340 C C . GLY A 1 171 ? 45.555 15.809 26.770 1.00 50.84 171 GLY A C 1
ATOM 1341 O O . GLY A 1 171 ? 46.563 15.373 26.228 1.00 50.84 171 GLY A O 1
ATOM 1342 N N . ALA A 1 172 ? 45.291 17.117 26.804 1.00 41.22 172 ALA A N 1
ATOM 1343 C CA . ALA A 1 172 ? 46.274 18.123 26.385 1.00 41.22 172 ALA A CA 1
ATOM 1344 C C . ALA A 1 172 ? 46.644 19.061 27.546 1.00 41.22 172 ALA A C 1
ATOM 1346 O O . ALA A 1 172 ? 46.353 20.252 27.514 1.00 41.22 172 ALA A O 1
ATOM 1347 N N . GLU A 1 173 ? 47.298 18.515 28.574 1.00 38.12 173 GLU A N 1
ATOM 1348 C CA . GLU A 1 173 ? 48.202 19.299 29.421 1.00 38.12 173 GLU A CA 1
ATOM 1349 C C . GLU A 1 173 ? 49.588 19.283 28.767 1.00 38.12 173 GLU A C 1
ATOM 1351 O O . GLU A 1 173 ? 50.333 18.312 28.867 1.00 38.12 173 GLU A O 1
ATOM 1356 N N . LEU A 1 174 ? 49.933 20.365 28.068 1.00 36.28 174 LEU A N 1
ATOM 1357 C CA . LEU A 1 174 ? 51.325 20.709 27.780 1.00 36.28 174 LEU A CA 1
ATOM 1358 C C . LEU A 1 174 ? 51.754 21.742 28.821 1.00 36.28 174 LEU A C 1
ATOM 1360 O O . LEU A 1 174 ? 51.562 22.945 28.654 1.00 36.28 174 LEU A O 1
ATOM 1364 N N . VAL A 1 175 ? 52.292 21.229 29.926 1.00 39.69 175 VAL A N 1
ATOM 1365 C CA . VAL A 1 175 ? 53.029 22.000 30.926 1.00 39.69 175 VAL A CA 1
ATOM 1366 C C . VAL A 1 175 ? 54.375 22.379 30.310 1.00 39.69 175 VAL A C 1
ATOM 1368 O O . VAL A 1 175 ? 55.212 21.518 30.042 1.00 39.69 175 VAL A O 1
ATOM 1371 N N . TRP A 1 176 ? 54.582 23.670 30.066 1.00 32.81 176 TRP A N 1
ATOM 1372 C CA . TRP A 1 176 ? 55.898 24.219 29.758 1.00 32.81 176 TRP A CA 1
ATOM 1373 C C . TRP A 1 176 ? 56.649 24.432 31.075 1.00 32.81 176 TRP A C 1
ATOM 1375 O O . TRP A 1 176 ? 56.383 25.401 31.781 1.00 32.81 176 TRP A O 1
ATOM 1385 N N . ASN A 1 177 ? 57.577 23.535 31.409 1.00 35.44 177 ASN A N 1
ATOM 1386 C CA . ASN A 1 177 ? 58.568 23.803 32.451 1.00 35.44 177 ASN A CA 1
ATOM 1387 C C . ASN A 1 177 ? 59.707 24.628 31.842 1.00 35.44 177 ASN A C 1
ATOM 1389 O O . ASN A 1 177 ? 60.382 24.171 30.920 1.00 35.44 177 ASN A O 1
ATOM 1393 N N . GLN A 1 178 ? 59.893 25.842 32.357 1.00 39.16 178 GLN A N 1
ATOM 1394 C CA . GLN A 1 178 ? 61.146 26.579 32.252 1.00 39.16 178 GLN A CA 1
ATOM 1395 C C . GLN A 1 178 ? 61.986 26.258 33.486 1.00 39.16 178 GLN A C 1
ATOM 1397 O O . GLN A 1 178 ? 61.546 26.560 34.591 1.00 39.16 178 GLN A O 1
ATOM 1402 N N . GLU A 1 179 ? 63.157 25.663 33.271 1.00 34.75 179 GLU A N 1
ATOM 1403 C CA . GLU A 1 179 ? 64.432 25.973 33.940 1.00 34.75 179 GLU A CA 1
ATOM 1404 C C . GLU A 1 179 ? 65.588 25.403 33.105 1.00 34.75 179 GLU A C 1
ATOM 1406 O O . GLU A 1 179 ? 65.477 24.241 32.648 1.00 34.75 179 GLU A O 1
#

Sequence (179 aa):
MKAMVALVEAFEELFQVSPLDRDNALKSVLRLGPTITSPLRDGEIARVLYPPEDDHRRRTGGRHHELSQQIASVTEIVMALQAATRLTLIGVDFAAAHRFGLLTPDIDDYINGRRQYRAPENYAPTPEDVAWCCQFMVTASLRLSAAEAQLQDPYQGTQIWKTIATRPSPGAELVWNQE

Radius of gyration: 25.86 Å; Cα contacts (8 Å, |Δi|>4): 109; chains: 1; bounding box: 83×43×75 Å

Solvent-accessible surface area (backbone atoms only — not comparable to full-atom values): 11022 Å² total; per-residue (Å²): 108,74,68,44,50,54,51,47,52,51,47,46,67,75,68,53,74,51,84,84,43,60,74,58,47,74,70,43,86,68,54,78,73,83,80,76,88,66,68,60,50,46,72,55,46,42,44,72,78,49,58,84,85,66,74,87,61,93,80,53,70,65,64,52,51,52,52,17,48,50,50,30,52,52,42,50,52,49,44,55,46,52,57,52,47,38,41,45,73,46,69,37,57,62,71,58,53,52,51,46,57,73,74,35,52,47,78,48,80,42,96,87,74,49,75,45,77,48,63,64,89,87,73,72,82,49,74,65,54,52,52,50,50,50,52,49,51,55,51,49,49,53,30,45,53,53,50,47,54,57,69,71,45,78,64,68,79,64,46,64,64,54,61,61,76,66,60,78,73,92,81,80,83,81,80,83,82,87,130

pLDDT: mean 73.04, std 16.69, range [32.81, 96.88]

Foldseek 3Di:
DVLLAVLVVLVCVLQDPPPVCVVVQVQAPLNPDDQDPDQDQLVRQLCVVDPPVPVPCPPPVPVSSVVSVVSSVVSVVVNVVSSQVSQVSLPHDSVLVVLSVLLGWDWDQDPVRDIDTHDDVPRDRDPVSSVSSVVSSVVSNVSSVVSSVVSVCPPVVVVVVVVVVPDDPPDDDPDDDDD

Secondary structure (DSSP, 8-state):
-HHHHHHHHHHHHHH---TT-HHHHTT-TT--SS---SPPPHHHHHHHHS-TT-TT-TT-HHHHHHHHHHHHHHHHHHHHHHHHHHHHHTT--HHHHHHHHHHS-EEEE-TTS-EEEEPPTT----HHHHHHHHHHHHHHHHHHHHHHHHHT-TTSTTTHHHHHTT---TT--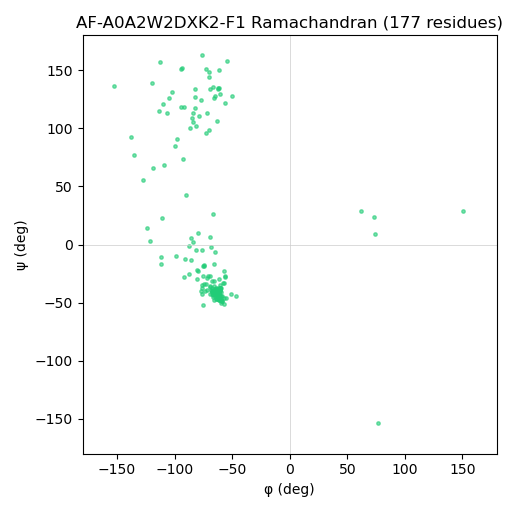------